Protein AF-A0A0N0RT74-F1 (afdb_monomer_lite)

Organism: Escovopsis weberi (NCBI:txid150374)

Sequence (352 aa):
MSTLSGDSQVLATSNFTVSLPAEVKDIIYRYLLLAESAIQVHNGWKLVYKGAQKNRLALHTSILRVSKATFAQ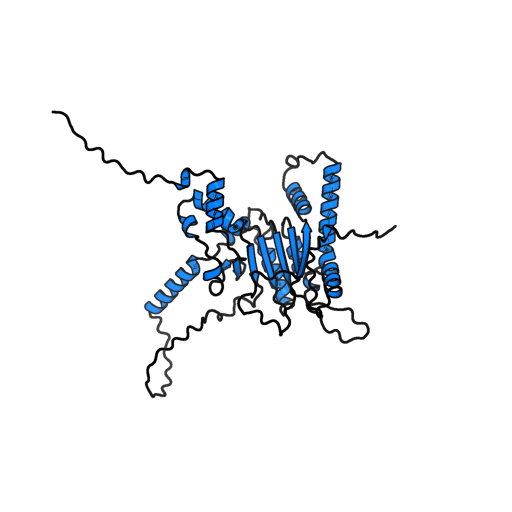ASRILYGENTFLYLLRDHPNSATDLRGRDEDDDDRSSAGDEGASDYDYDDSPRVARRRALQKRRAQKNDINFNKYSWLMRRIVVEAERNRYSEVTQDSMANAIRMFANKPPDGRGTRQRNIHTLTVRVAPQRIASHGPDAEDAYTFVNFFEPGSEVLRAIKSIECQYLHVDLLRGTGATATATRRSRGVDREPGCRLIVDMRYQRLERASLGSTSRDDMWAKDKLMAHRRKQKKDQSIAAVNQLALTVRQHCSQWTFDDGGFGESDLEVSDLEVSDLGE

Foldseek 3Di:
DDDDDDPDPPPPPPPPVVPDDLVVLLVVLCVQQEFPWAFEAEDLRWFTDCPLCVPRRNHNCVQCVPDPVSVVSSLLCNQQVHEHEYEDDPDPPPPDDPPPVPPPPDDDDDDDDDDDDDDDDPPPVVVVVVVVVVVVVRVVDIDPCVVRVLSHAHYEYAYDAPQLDLVSLVVLLSSLQSQFQQNPVNPDDHHRAHAEYEYHYAKDFDPDPDPPDDGDIRPLLSLAPPGSNLVSVVRHQYQKYKYAHAQDPPPPPPPPPSPPDIDGHRLEIEMAGRNLVNVVVVCVVDDVPPPPCPVPPVVVVVSVVSNVLSVVLSNCVSVVVSVVVVVDPSPDPDDDRDYDYSSPPPPPDPDD

Structure (mmCIF, N/CA/C/O backbone):
data_AF-A0A0N0RT74-F1
#
_entry.id   AF-A0A0N0RT74-F1
#
loop_
_atom_site.group_PDB
_atom_site.id
_atom_site.type_symbol
_atom_site.label_atom_id
_atom_site.label_alt_id
_atom_site.label_comp_id
_atom_site.label_asym_id
_atom_site.label_entity_id
_atom_site.label_seq_id
_atom_site.pdbx_PDB_ins_code
_atom_site.Cartn_x
_atom_site.Cartn_y
_atom_site.Cartn_z
_atom_site.occupancy
_atom_site.B_iso_or_equiv
_atom_site.auth_seq_id
_atom_site.auth_comp_id
_atom_site.auth_asym_id
_atom_site.auth_atom_id
_atom_site.pdbx_PDB_model_num
ATOM 1 N N . MET A 1 1 ? -58.955 -11.560 51.263 1.00 41.44 1 MET A N 1
ATOM 2 C CA . MET A 1 1 ? -58.906 -12.176 49.921 1.00 41.44 1 MET A CA 1
ATOM 3 C C . MET A 1 1 ? -57.989 -11.313 49.079 1.00 41.44 1 MET A C 1
ATOM 5 O O . MET A 1 1 ? -58.420 -10.284 48.578 1.00 41.44 1 MET A O 1
ATOM 9 N N . SER A 1 2 ? -56.705 -11.663 49.070 1.00 34.03 2 SER A N 1
ATOM 10 C CA . SER A 1 2 ? -55.638 -10.836 48.510 1.00 34.03 2 SER A CA 1
ATOM 11 C C . SER A 1 2 ? -55.144 -11.436 47.198 1.00 34.03 2 SER A C 1
ATOM 13 O O . SER A 1 2 ? -54.871 -12.628 47.103 1.00 34.03 2 SER A O 1
ATOM 15 N N . THR A 1 3 ? -55.100 -10.552 46.213 1.00 39.97 3 THR A N 1
ATOM 16 C CA . THR A 1 3 ? -54.511 -10.594 44.873 1.00 39.97 3 THR A CA 1
ATOM 17 C C . THR A 1 3 ? -53.335 -11.559 44.665 1.00 39.97 3 THR A C 1
ATOM 19 O O . THR A 1 3 ? -52.290 -11.403 45.292 1.00 39.97 3 THR A O 1
ATOM 22 N N . LEU A 1 4 ? -53.456 -12.456 43.679 1.00 37.78 4 LEU A N 1
ATOM 23 C CA . LEU A 1 4 ? -52.319 -13.070 42.986 1.00 37.78 4 LEU A CA 1
ATOM 24 C C . LEU A 1 4 ? -52.183 -12.401 41.614 1.00 37.78 4 LEU A C 1
ATOM 26 O O . LEU A 1 4 ? -52.895 -12.731 40.668 1.00 37.78 4 LEU A O 1
ATOM 30 N N . SER A 1 5 ? -51.296 -11.408 41.552 1.00 39.28 5 SER A N 1
ATOM 31 C CA . SER A 1 5 ? -50.798 -10.818 40.311 1.00 39.28 5 SER A CA 1
ATOM 32 C C . SER A 1 5 ? -49.745 -11.760 39.738 1.00 39.28 5 SER A C 1
ATOM 34 O O . SER A 1 5 ? -48.752 -12.053 40.400 1.00 39.28 5 SER A O 1
ATOM 36 N N . GLY A 1 6 ? -49.993 -12.279 38.537 1.00 37.91 6 GLY A N 1
ATOM 37 C CA . GLY A 1 6 ? -49.049 -13.117 37.811 1.00 37.91 6 GLY A CA 1
ATOM 38 C C . GLY A 1 6 ? -47.894 -12.282 37.273 1.00 37.91 6 GLY A C 1
ATOM 39 O O . GLY A 1 6 ? -48.056 -11.555 36.293 1.00 37.91 6 GLY A O 1
ATOM 40 N N . ASP A 1 7 ? -46.727 -12.420 37.895 1.00 37.25 7 ASP A N 1
ATOM 41 C CA . ASP A 1 7 ? -45.464 -11.932 37.355 1.00 37.25 7 ASP A CA 1
ATOM 42 C C . ASP A 1 7 ? -45.106 -12.730 36.097 1.00 37.25 7 ASP A C 1
ATOM 44 O O . ASP A 1 7 ? -44.589 -13.848 36.139 1.00 37.25 7 ASP A O 1
ATOM 48 N N . SER A 1 8 ? -45.394 -12.129 34.945 1.00 41.16 8 SER A N 1
ATOM 49 C CA . SER A 1 8 ? -44.813 -12.533 33.672 1.00 41.16 8 SER A CA 1
ATOM 50 C C . SER A 1 8 ? -43.326 -12.191 33.699 1.00 41.16 8 SER A C 1
ATOM 52 O O . SER A 1 8 ? -42.939 -11.039 33.499 1.00 41.16 8 SER A O 1
ATOM 54 N N . GLN A 1 9 ? -42.483 -13.195 33.948 1.00 38.41 9 GLN A N 1
ATOM 55 C CA . GLN A 1 9 ? -41.048 -13.084 33.713 1.00 38.41 9 GLN A CA 1
ATOM 56 C C . GLN A 1 9 ? -40.804 -12.805 32.228 1.00 38.41 9 GLN A C 1
ATOM 58 O O . GLN A 1 9 ? -40.852 -13.691 31.374 1.00 38.41 9 GLN A O 1
ATOM 63 N N . VAL A 1 10 ? -40.521 -11.542 31.928 1.00 41.22 10 VAL A N 1
ATOM 64 C CA . VAL A 1 10 ? -39.866 -11.134 30.694 1.00 41.22 10 VAL A CA 1
ATOM 65 C C . VAL A 1 10 ? -38.489 -11.790 30.707 1.00 41.22 10 VAL A C 1
ATOM 67 O O . VAL A 1 10 ? -37.600 -11.373 31.449 1.00 41.22 10 VAL A O 1
ATOM 70 N N . LEU A 1 11 ? -38.319 -12.840 29.901 1.00 40.75 11 LEU A N 1
ATOM 71 C CA . LEU A 1 11 ? -37.012 -13.382 29.552 1.00 40.75 11 LEU A CA 1
ATOM 72 C C . LEU A 1 11 ? -36.223 -12.259 28.879 1.00 40.75 11 LEU A C 1
ATOM 74 O O . LEU A 1 11 ? -36.340 -12.019 27.677 1.00 40.75 11 LEU A O 1
ATOM 78 N N . ALA A 1 12 ? -35.446 -11.534 29.679 1.00 40.50 12 ALA A N 1
ATOM 79 C CA . ALA A 1 12 ? -34.428 -10.637 29.186 1.00 40.50 12 ALA A CA 1
ATOM 80 C C . ALA A 1 12 ? -33.507 -11.479 28.304 1.00 40.50 12 ALA A C 1
ATOM 82 O O . ALA A 1 12 ? -32.755 -12.319 28.795 1.00 40.50 12 ALA A O 1
ATOM 83 N N . THR A 1 13 ? -33.595 -11.281 26.990 1.00 46.88 13 THR A N 1
ATOM 84 C CA . THR A 1 13 ? -32.599 -11.751 26.034 1.00 46.88 13 THR A CA 1
ATOM 85 C C . THR A 1 13 ? -31.283 -11.099 26.430 1.00 46.88 13 THR A C 1
ATOM 87 O O . THR A 1 13 ? -30.976 -9.973 26.036 1.00 46.88 13 THR A O 1
ATOM 90 N N . SER A 1 14 ? -30.548 -11.773 27.309 1.00 45.22 14 SER A N 1
ATOM 91 C CA . SER A 1 14 ? -29.249 -11.359 27.798 1.00 45.22 14 SER A CA 1
ATOM 92 C C . SER A 1 14 ? -28.354 -11.166 26.585 1.00 45.22 14 SER A C 1
ATOM 94 O O . SER A 1 14 ? -28.062 -12.120 25.861 1.00 45.22 14 SER A O 1
ATOM 96 N N . ASN A 1 15 ? -27.953 -9.920 26.339 1.00 54.00 15 ASN A N 1
ATOM 97 C CA . ASN A 1 15 ? -26.994 -9.556 25.308 1.00 54.00 15 ASN A CA 1
ATOM 98 C C . ASN A 1 15 ? -25.632 -10.185 25.649 1.00 54.00 15 ASN A C 1
ATOM 100 O O . ASN A 1 15 ? -24.748 -9.522 26.187 1.00 54.00 15 ASN A O 1
ATOM 104 N N . PHE A 1 16 ? -25.462 -11.471 25.344 1.00 57.06 16 PHE A N 1
ATOM 105 C CA . PHE A 1 16 ? -24.253 -12.257 25.607 1.00 57.06 16 PHE A CA 1
ATOM 106 C C . PHE A 1 16 ? -22.989 -11.569 25.063 1.00 57.06 16 PHE A C 1
ATOM 108 O O . PHE A 1 16 ? -21.931 -11.585 25.684 1.00 57.06 16 PHE A O 1
ATOM 115 N N . THR A 1 17 ? -23.117 -10.854 23.943 1.00 54.12 17 THR A N 1
ATOM 116 C CA . THR A 1 17 ? -22.023 -10.101 23.319 1.00 54.12 17 THR A CA 1
ATOM 117 C C . THR A 1 17 ? -21.639 -8.819 24.059 1.00 54.12 17 THR A C 1
ATOM 119 O O . THR A 1 17 ? -20.559 -8.291 23.814 1.00 54.12 17 THR A O 1
ATOM 122 N N . VAL A 1 18 ? -22.459 -8.286 24.967 1.00 62.62 18 VAL A N 1
ATOM 123 C CA . VAL A 1 18 ? -22.111 -7.066 25.717 1.00 62.62 18 VAL A CA 1
ATOM 124 C C . VAL A 1 18 ? -21.125 -7.389 26.844 1.00 62.62 18 VAL A C 1
ATOM 126 O O . VAL A 1 18 ? -20.188 -6.619 27.047 1.00 62.62 18 VAL A O 1
ATOM 129 N N . SER A 1 19 ? -21.240 -8.566 27.467 1.00 78.12 19 SER A N 1
ATOM 130 C CA . SER A 1 19 ? -20.498 -8.939 28.683 1.00 78.12 19 SER A CA 1
ATOM 131 C C . SER A 1 19 ? -19.103 -9.549 28.467 1.00 78.12 19 SER A C 1
ATOM 133 O O . SER A 1 19 ? -18.401 -9.792 29.445 1.00 78.12 19 SER A O 1
ATOM 135 N N . LEU A 1 20 ? -18.684 -9.826 27.228 1.00 86.75 20 LEU A N 1
ATOM 136 C CA . LEU A 1 20 ? -17.351 -10.393 26.978 1.00 86.75 20 LEU A CA 1
ATOM 137 C C . LEU A 1 20 ? -16.236 -9.330 27.132 1.00 86.75 20 LEU A C 1
ATOM 139 O O . LEU A 1 20 ? -16.456 -8.169 26.757 1.00 86.75 20 LEU A O 1
ATOM 143 N N . PRO A 1 21 ? -15.032 -9.705 27.605 1.00 92.94 21 PRO A N 1
ATOM 144 C CA . PRO A 1 21 ? -13.840 -8.861 27.514 1.00 92.94 21 PRO A CA 1
ATOM 145 C C . PRO A 1 21 ? -13.531 -8.458 26.066 1.00 92.94 21 PRO A C 1
ATOM 147 O O . PRO A 1 21 ? -13.905 -9.159 25.118 1.00 92.94 21 PRO A O 1
ATOM 150 N N . ALA A 1 22 ? -12.866 -7.316 25.879 1.00 90.50 22 ALA A N 1
ATOM 151 C CA . ALA A 1 22 ? -12.581 -6.776 24.548 1.00 90.50 22 ALA A CA 1
ATOM 152 C C . ALA A 1 22 ? -11.686 -7.720 23.728 1.00 90.50 22 ALA A C 1
ATOM 154 O O . ALA A 1 22 ? -11.919 -7.921 22.540 1.00 90.50 22 ALA A O 1
ATOM 155 N N . GLU A 1 23 ? -10.737 -8.371 24.387 1.00 93.50 23 GLU A N 1
ATOM 156 C CA . GLU A 1 23 ? -9.778 -9.307 23.809 1.00 93.50 23 GLU A CA 1
ATOM 157 C C . GLU A 1 23 ? -10.491 -10.523 23.209 1.00 93.50 23 GLU A C 1
ATOM 159 O O . GLU A 1 23 ? -10.211 -10.932 22.083 1.00 93.50 23 GLU A O 1
ATOM 164 N N . VAL A 1 24 ? -11.474 -11.065 23.935 1.00 94.25 24 VAL A N 1
ATOM 165 C CA . VAL A 1 24 ? -12.282 -12.203 23.474 1.00 94.25 24 VAL A CA 1
ATOM 166 C C . VAL A 1 24 ? -13.140 -11.798 22.277 1.00 94.25 24 VAL A C 1
ATOM 168 O O . VAL A 1 24 ? -13.251 -12.553 21.311 1.00 94.25 24 VAL A O 1
ATOM 171 N N . LYS A 1 25 ? -13.713 -10.587 22.297 1.00 93.38 25 LYS A N 1
ATOM 172 C CA . LYS A 1 25 ? -14.464 -10.049 21.151 1.00 93.38 25 LYS A CA 1
ATOM 173 C C . LYS A 1 25 ? -13.574 -9.918 19.923 1.00 93.38 25 LYS A C 1
ATOM 175 O O . LYS A 1 25 ? -13.992 -10.332 18.847 1.00 93.38 25 LYS A O 1
ATOM 180 N N . ASP A 1 26 ? -12.359 -9.404 20.079 1.00 94.25 26 ASP A N 1
ATOM 181 C CA . ASP A 1 26 ? -11.412 -9.249 18.977 1.00 94.25 26 ASP A CA 1
ATOM 182 C C . ASP A 1 26 ? -11.014 -10.599 18.374 1.00 94.25 26 ASP A C 1
ATOM 184 O O . ASP A 1 26 ? -10.981 -10.725 17.151 1.00 94.25 26 ASP A O 1
ATOM 188 N N . ILE A 1 27 ? -10.790 -11.630 19.197 1.00 95.50 27 ILE A N 1
ATOM 189 C CA . ILE A 1 27 ? -10.536 -12.999 18.714 1.00 95.50 27 ILE A CA 1
ATOM 190 C C . ILE A 1 27 ? -11.719 -13.505 17.876 1.00 95.50 27 ILE A C 1
ATOM 192 O O . ILE A 1 27 ? -11.522 -13.972 16.753 1.00 95.50 27 ILE A O 1
ATOM 196 N N . ILE A 1 28 ? -12.950 -13.358 18.380 1.00 94.12 28 ILE A N 1
ATOM 197 C CA . ILE A 1 28 ? -14.167 -13.757 17.656 1.00 94.12 28 ILE A CA 1
ATOM 198 C C . ILE A 1 28 ? -14.291 -12.980 16.340 1.00 94.12 28 ILE A C 1
ATOM 200 O O . ILE A 1 28 ? -14.570 -13.557 15.291 1.00 94.12 28 ILE A O 1
ATOM 204 N N . TYR A 1 29 ? -14.076 -11.667 16.365 1.00 95.25 29 TYR A N 1
ATOM 205 C CA . TYR A 1 29 ? -14.166 -10.835 15.171 1.00 95.25 29 TYR A CA 1
ATOM 206 C C . TYR A 1 29 ? -13.090 -11.186 14.142 1.00 95.25 29 TYR A C 1
ATOM 208 O O . TYR A 1 29 ? -13.418 -11.229 12.961 1.00 95.25 29 TYR A O 1
ATOM 216 N N . ARG A 1 30 ? -11.847 -11.473 14.550 1.00 94.56 30 ARG A N 1
ATOM 217 C CA . ARG A 1 30 ? -10.792 -11.938 13.632 1.00 94.56 30 ARG A CA 1
ATOM 218 C C . ARG A 1 30 ? -11.184 -13.242 12.962 1.00 94.56 30 ARG A C 1
ATOM 220 O O . ARG A 1 30 ? -11.125 -13.316 11.742 1.00 94.56 30 ARG A O 1
ATOM 227 N N . TYR A 1 31 ? -11.669 -14.213 13.733 1.00 93.19 31 TYR A N 1
ATOM 228 C CA . TYR A 1 31 ? -12.131 -15.489 13.187 1.00 93.19 31 TYR A CA 1
ATOM 229 C C . TYR A 1 31 ? -13.241 -15.318 12.134 1.00 93.19 31 TYR A C 1
ATOM 231 O O . TYR A 1 31 ? -13.284 -16.041 11.148 1.00 93.19 31 TYR A O 1
ATOM 239 N N . LEU A 1 32 ? -14.134 -14.338 12.317 1.00 92.38 32 LEU A N 1
ATOM 240 C CA . LEU A 1 32 ? -15.275 -14.115 11.421 1.00 92.38 32 LEU A CA 1
ATOM 241 C C . LEU A 1 32 ? -14.990 -13.177 10.237 1.00 92.38 32 LEU A C 1
ATOM 243 O O . LEU A 1 32 ? -15.708 -13.230 9.233 1.00 92.38 32 LEU A O 1
ATOM 247 N N . LEU A 1 33 ? -14.050 -12.240 10.389 1.00 93.00 33 LEU A N 1
ATOM 248 C CA . LEU A 1 33 ? -13.901 -11.079 9.503 1.00 93.00 33 LEU A CA 1
ATOM 249 C C . LEU A 1 33 ? -12.516 -10.936 8.878 1.00 93.00 33 LEU A C 1
ATOM 251 O O . LEU A 1 33 ? -12.342 -10.028 8.063 1.00 93.00 33 LEU A O 1
ATOM 255 N N . LEU A 1 34 ? -11.544 -11.766 9.246 1.00 91.62 34 LEU A N 1
ATOM 256 C CA . LEU A 1 34 ? -10.235 -11.789 8.607 1.00 91.62 34 LEU A CA 1
ATOM 257 C C . LEU A 1 34 ? -10.257 -12.814 7.471 1.00 91.62 34 LEU A C 1
ATOM 259 O O . LEU A 1 34 ? -10.538 -13.988 7.685 1.00 91.62 34 LEU A O 1
ATOM 263 N N . ALA A 1 35 ? -9.999 -12.350 6.255 1.00 89.06 35 ALA A N 1
ATOM 264 C CA . ALA A 1 35 ? -9.865 -13.206 5.093 1.00 89.06 35 ALA A CA 1
ATOM 265 C C . ALA A 1 35 ? -8.475 -13.849 5.081 1.00 89.06 35 ALA A C 1
ATOM 267 O O . ALA A 1 35 ? -7.477 -13.183 5.350 1.00 89.06 35 ALA A O 1
ATOM 268 N N . GLU A 1 36 ? -8.405 -15.120 4.686 1.00 84.50 36 GLU A N 1
ATOM 269 C CA . GLU A 1 36 ? -7.135 -15.843 4.509 1.00 84.50 36 GLU A CA 1
ATOM 270 C C . GLU A 1 36 ? -6.256 -15.235 3.407 1.00 84.50 36 GLU A C 1
ATOM 272 O O . GLU A 1 36 ? -5.047 -15.433 3.384 1.00 84.50 36 GLU A O 1
ATOM 277 N N . SER A 1 37 ? -6.869 -14.497 2.481 1.00 85.00 37 SER A N 1
ATOM 278 C CA . SER A 1 37 ? -6.228 -13.972 1.282 1.00 85.00 37 SER A CA 1
ATOM 279 C C . SER A 1 37 ? -6.681 -12.530 1.024 1.00 85.00 37 SER A C 1
ATOM 281 O O . SER A 1 37 ? -7.740 -12.104 1.498 1.00 85.00 37 SER A O 1
ATOM 283 N N . ALA A 1 38 ? -5.878 -11.747 0.298 1.00 88.44 38 ALA A N 1
ATOM 284 C CA . ALA A 1 38 ? -6.175 -10.337 0.058 1.00 88.44 38 ALA A CA 1
ATOM 285 C C . ALA A 1 38 ? -7.543 -10.124 -0.631 1.00 88.44 38 ALA A C 1
ATOM 287 O O . ALA A 1 38 ? -7.901 -10.768 -1.623 1.00 88.44 38 ALA A O 1
ATOM 288 N N . ILE A 1 39 ? -8.311 -9.162 -0.119 1.00 88.81 39 ILE A N 1
ATOM 289 C CA . ILE A 1 39 ? -9.626 -8.794 -0.648 1.00 88.81 39 ILE A CA 1
ATOM 290 C C . ILE A 1 39 ? -9.407 -7.996 -1.933 1.00 88.81 39 ILE A C 1
ATOM 292 O O . ILE A 1 39 ? -8.882 -6.881 -1.890 1.00 88.81 39 ILE A O 1
ATOM 296 N N . GLN A 1 40 ? -9.806 -8.548 -3.079 1.00 87.75 40 GLN A N 1
ATOM 297 C CA . GLN A 1 40 ? -9.580 -7.901 -4.363 1.00 87.75 40 GLN A CA 1
ATOM 298 C C . GLN A 1 40 ? -10.654 -6.850 -4.592 1.00 87.75 40 GLN A C 1
ATOM 300 O O . GLN A 1 40 ? -11.855 -7.132 -4.526 1.00 87.75 40 GLN A O 1
ATOM 305 N N . VAL A 1 41 ? -10.216 -5.643 -4.915 1.00 87.94 41 VAL A N 1
ATOM 306 C CA . VAL A 1 41 ? -11.079 -4.499 -5.162 1.00 87.94 41 VAL A CA 1
ATOM 307 C C . VAL A 1 41 ? -10.822 -3.886 -6.533 1.00 87.94 41 VAL A C 1
ATOM 309 O O . VAL A 1 41 ? -9.733 -3.989 -7.094 1.00 87.94 41 VAL A O 1
ATOM 312 N N . HIS A 1 42 ? -11.841 -3.228 -7.076 1.00 86.31 42 HIS A N 1
ATOM 313 C CA . HIS A 1 42 ? -11.770 -2.496 -8.337 1.00 86.31 42 HIS A CA 1
ATOM 314 C C . HIS A 1 42 ? -12.615 -1.219 -8.289 1.00 86.31 42 HIS A C 1
ATOM 316 O O . HIS A 1 42 ? -13.226 -0.887 -7.267 1.00 86.31 42 HIS A O 1
ATOM 322 N N . ASN A 1 43 ? -12.634 -0.492 -9.411 1.00 84.25 43 ASN A N 1
ATOM 323 C CA . ASN A 1 43 ? -13.401 0.743 -9.585 1.00 84.25 43 ASN A CA 1
ATOM 324 C C . ASN A 1 43 ? -13.067 1.795 -8.508 1.00 84.25 43 ASN A C 1
ATOM 326 O O . ASN A 1 43 ? -13.939 2.252 -7.762 1.00 84.25 43 ASN A O 1
ATOM 330 N N . GLY A 1 44 ? -11.776 2.114 -8.367 1.00 84.56 44 GLY A N 1
ATOM 331 C CA . GLY A 1 44 ? -11.291 3.051 -7.352 1.00 84.56 44 GLY A CA 1
ATOM 332 C C . GLY A 1 44 ? -11.619 2.621 -5.919 1.00 84.56 44 GLY A C 1
ATOM 333 O O . GLY A 1 44 ? -12.087 3.443 -5.136 1.00 84.56 44 GLY A O 1
ATOM 334 N N . TRP A 1 45 ? -11.396 1.342 -5.591 1.00 89.19 45 TRP A N 1
ATOM 335 C CA . TRP A 1 45 ? -11.555 0.742 -4.253 1.00 89.19 45 TRP A CA 1
ATOM 336 C C . TRP A 1 45 ? -12.999 0.583 -3.743 1.00 89.19 45 TRP A C 1
ATOM 338 O O . TRP A 1 45 ? -13.208 0.265 -2.573 1.00 89.19 45 TRP A O 1
ATOM 348 N N . LYS A 1 46 ? -14.009 0.796 -4.595 1.00 85.62 46 LYS A N 1
ATOM 349 C CA . LYS A 1 46 ? -15.430 0.788 -4.190 1.00 85.62 46 LYS A CA 1
ATOM 350 C C . LYS A 1 46 ? -16.081 -0.594 -4.264 1.00 85.62 46 LYS A C 1
ATOM 352 O O . LYS A 1 46 ? -17.028 -0.867 -3.530 1.00 85.62 46 LYS A O 1
ATOM 357 N N . LEU A 1 47 ? -15.607 -1.454 -5.161 1.00 83.81 47 LEU A N 1
ATOM 358 C CA . LEU A 1 47 ? -16.244 -2.736 -5.467 1.00 83.81 47 LEU A CA 1
ATOM 359 C C . LEU A 1 47 ? -15.297 -3.895 -5.169 1.00 83.81 47 LEU A C 1
ATOM 361 O O . LEU A 1 47 ? -14.107 -3.787 -5.440 1.00 83.81 47 LEU A O 1
ATOM 365 N N . VAL A 1 48 ? -15.832 -4.993 -4.630 1.00 83.56 48 VAL A N 1
ATOM 366 C CA . VAL A 1 48 ? -15.103 -6.248 -4.366 1.00 83.56 48 VAL A CA 1
ATOM 367 C C . VAL A 1 48 ? 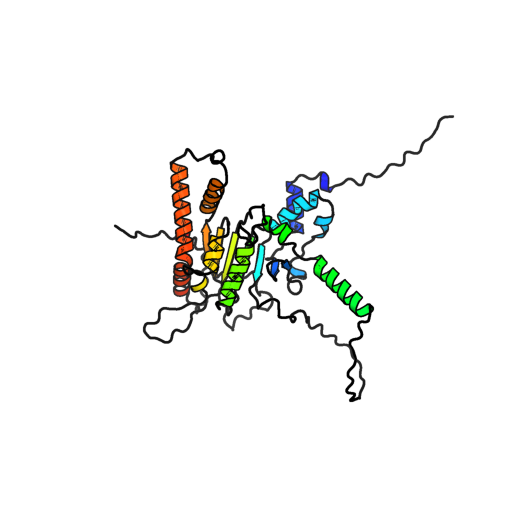-15.407 -7.251 -5.476 1.00 83.56 48 VAL A C 1
ATOM 369 O O . VAL A 1 48 ? -16.574 -7.410 -5.852 1.00 83.56 48 VAL A O 1
ATOM 372 N N . TYR A 1 49 ? -14.394 -7.962 -5.973 1.00 77.88 49 TYR A N 1
ATOM 373 C CA . TYR A 1 49 ? -14.593 -9.014 -6.974 1.00 77.88 49 TYR A CA 1
ATOM 374 C C . TYR A 1 49 ? -15.347 -10.210 -6.376 1.00 77.88 49 TYR A C 1
ATOM 376 O O . TYR A 1 49 ? -14.888 -10.848 -5.440 1.00 77.88 49 TYR A O 1
ATOM 384 N N . LYS A 1 50 ? -16.514 -10.563 -6.931 1.00 68.19 50 LYS A N 1
ATOM 385 C CA . LYS A 1 50 ? -17.378 -11.629 -6.373 1.00 68.19 50 LYS A CA 1
ATOM 386 C C . LYS A 1 50 ? -17.160 -13.003 -7.016 1.00 68.19 50 LYS A C 1
ATOM 388 O O . LYS A 1 50 ? -17.319 -14.011 -6.336 1.00 68.19 50 LYS A O 1
ATOM 393 N N . GLY A 1 51 ? -16.791 -13.052 -8.300 1.00 58.31 51 GLY A N 1
ATOM 394 C CA . GLY A 1 51 ? -16.747 -14.292 -9.093 1.00 58.31 51 GLY A CA 1
ATOM 395 C C . GLY A 1 51 ? -15.657 -15.281 -8.667 1.00 58.31 51 GLY A C 1
ATOM 396 O O . GLY A 1 51 ? -15.939 -16.457 -8.486 1.00 58.31 51 GLY A O 1
ATOM 397 N N . ALA A 1 52 ? -14.433 -14.803 -8.428 1.00 49.62 52 ALA A N 1
ATOM 398 C CA . ALA A 1 52 ? -13.303 -15.650 -8.020 1.00 49.62 52 ALA A CA 1
ATOM 399 C C . ALA A 1 52 ? -13.176 -15.826 -6.493 1.00 49.62 52 ALA A C 1
ATOM 401 O O . ALA A 1 52 ? -12.425 -16.676 -6.021 1.00 49.62 52 ALA A O 1
ATOM 402 N N . GLN A 1 53 ? -13.895 -15.010 -5.713 1.00 55.91 53 GLN A N 1
ATOM 403 C CA . GLN A 1 53 ? -13.674 -14.869 -4.270 1.00 55.91 53 GLN A CA 1
ATOM 404 C C . GLN A 1 53 ? -14.791 -15.461 -3.397 1.00 55.91 53 GLN A C 1
ATOM 406 O O . GLN A 1 53 ? -14.625 -15.545 -2.181 1.00 55.91 53 GLN A O 1
ATOM 411 N N . LYS A 1 54 ? -15.916 -15.898 -3.989 1.00 53.62 54 LYS A N 1
ATOM 412 C CA . LYS A 1 54 ? -17.119 -16.338 -3.255 1.00 53.62 54 LYS A CA 1
ATOM 413 C C . LYS A 1 54 ? -16.851 -17.465 -2.246 1.00 53.62 54 LYS A C 1
ATOM 415 O O . LYS A 1 54 ? -17.463 -17.458 -1.186 1.00 53.62 54 LYS A O 1
ATOM 420 N N . ASN A 1 55 ? -15.905 -18.358 -2.545 1.00 51.88 55 ASN A N 1
ATOM 421 C CA . ASN A 1 55 ? -15.509 -19.443 -1.641 1.00 51.88 55 ASN A CA 1
ATOM 422 C C . ASN A 1 55 ? -14.254 -19.125 -0.808 1.00 51.88 55 ASN A C 1
ATOM 424 O O . ASN A 1 55 ? -14.014 -19.810 0.174 1.00 51.88 55 ASN A O 1
ATOM 428 N N . ARG A 1 56 ? -13.457 -18.106 -1.174 1.00 57.28 56 ARG A N 1
ATOM 429 C CA . ARG A 1 56 ? -12.142 -17.834 -0.552 1.00 57.28 56 ARG A CA 1
ATOM 430 C C . ARG A 1 56 ? -12.174 -16.785 0.553 1.00 57.28 56 ARG A C 1
ATOM 432 O O . ARG A 1 56 ? -11.283 -16.759 1.386 1.00 57.28 56 ARG A O 1
ATOM 439 N N . LEU A 1 57 ? -13.162 -15.890 0.542 1.00 67.94 57 LEU A N 1
ATOM 440 C CA . LEU A 1 57 ? -13.234 -14.838 1.555 1.00 67.94 57 LEU A CA 1
ATOM 441 C C . LEU A 1 57 ? -13.931 -15.300 2.835 1.00 67.94 57 LEU A C 1
ATOM 443 O O . LEU A 1 57 ? -13.593 -14.782 3.886 1.00 67.94 57 LEU A O 1
ATOM 447 N N . ALA A 1 58 ? -14.900 -16.224 2.750 1.00 71.44 58 ALA A N 1
ATOM 448 C CA . ALA A 1 58 ? -15.658 -16.775 3.886 1.00 71.44 58 ALA A CA 1
ATOM 449 C C . ALA A 1 58 ? -16.026 -15.750 4.995 1.00 71.44 58 ALA A C 1
ATOM 451 O O . ALA A 1 58 ? -16.129 -16.091 6.167 1.00 71.44 58 ALA A O 1
ATOM 452 N N . LEU A 1 59 ? -16.240 -14.474 4.633 1.00 84.06 59 LEU A N 1
ATOM 453 C CA . LEU A 1 59 ? -16.421 -13.394 5.604 1.00 84.06 59 LEU A CA 1
ATOM 454 C C . LEU A 1 59 ? -17.850 -13.393 6.151 1.00 84.06 59 LEU A C 1
ATOM 456 O O . LEU A 1 59 ? -18.815 -13.085 5.438 1.00 84.06 59 LEU A O 1
ATOM 460 N N . HIS A 1 60 ? -17.993 -13.615 7.454 1.00 86.50 60 HIS A N 1
ATOM 461 C CA . HIS A 1 60 ? -19.277 -13.615 8.154 1.00 86.50 60 HIS A CA 1
ATOM 462 C C . HIS A 1 60 ? -19.695 -12.198 8.577 1.00 86.50 60 HIS A C 1
ATOM 464 O O . HIS A 1 60 ? -19.868 -11.877 9.751 1.00 86.50 60 HIS A O 1
ATOM 470 N N . THR A 1 61 ? -19.913 -11.320 7.597 1.00 87.81 61 THR A N 1
ATOM 471 C CA . THR A 1 61 ? -20.243 -9.895 7.824 1.00 87.81 61 THR A CA 1
ATOM 472 C C . THR A 1 61 ? -21.595 -9.630 8.506 1.00 87.81 61 THR A C 1
ATOM 474 O O . THR A 1 61 ? -21.889 -8.487 8.864 1.00 87.81 61 THR A O 1
ATOM 477 N N . SER A 1 62 ? -22.429 -10.653 8.722 1.00 88.56 62 SER A N 1
ATOM 478 C CA . SER A 1 62 ? -23.708 -10.531 9.438 1.00 88.56 62 SER A CA 1
ATOM 479 C C . SER A 1 62 ? -23.526 -10.027 10.871 1.00 88.56 62 SER A C 1
ATOM 481 O O . SER A 1 62 ? -24.377 -9.276 11.351 1.00 88.56 62 SER A O 1
ATOM 483 N N . ILE A 1 63 ? -22.392 -10.339 11.512 1.00 88.81 63 ILE A N 1
ATOM 484 C CA . ILE A 1 63 ? -22.045 -9.867 12.861 1.00 88.81 63 ILE A CA 1
ATOM 485 C C . ILE A 1 63 ? -22.047 -8.335 12.966 1.00 88.81 63 ILE A C 1
ATOM 487 O O . ILE A 1 63 ? -22.442 -7.772 13.986 1.00 88.81 63 ILE A O 1
ATOM 491 N N . LEU A 1 64 ? -21.711 -7.635 11.877 1.00 90.06 64 LEU A N 1
ATOM 492 C CA . LEU A 1 64 ? -21.705 -6.172 11.825 1.00 90.06 64 LEU A CA 1
ATOM 493 C C . LEU A 1 64 ? -23.105 -5.569 12.015 1.00 90.06 64 LEU A C 1
ATOM 495 O O . LEU A 1 64 ? -23.228 -4.385 12.313 1.00 90.06 64 LEU A O 1
ATOM 499 N N . ARG A 1 65 ? -24.170 -6.356 11.832 1.00 89.88 65 ARG A N 1
ATOM 500 C CA . ARG A 1 65 ? -25.560 -5.888 11.932 1.00 89.88 65 ARG A CA 1
ATOM 501 C C . ARG A 1 65 ? -26.167 -6.068 13.320 1.00 89.88 65 ARG A C 1
ATOM 503 O O . ARG A 1 65 ? -27.279 -5.602 13.530 1.00 89.88 65 ARG A O 1
ATOM 510 N N . VAL A 1 66 ? -25.459 -6.715 14.248 1.00 89.88 66 VAL A N 1
ATOM 511 C CA . VAL A 1 66 ? -25.997 -7.057 15.575 1.00 89.88 66 VAL A CA 1
ATOM 512 C C . VAL A 1 66 ? -26.220 -5.813 16.435 1.00 89.88 66 VAL A C 1
ATOM 514 O O . VAL A 1 66 ? -27.288 -5.643 17.011 1.00 89.88 66 VAL A O 1
ATOM 517 N N . SER A 1 67 ? -25.233 -4.917 16.522 1.00 91.06 67 SER A N 1
ATOM 518 C CA . SER A 1 67 ? -25.358 -3.667 17.281 1.00 91.06 67 SER A CA 1
ATOM 519 C C . SER A 1 67 ? -24.409 -2.590 16.753 1.00 91.06 67 SER A C 1
ATOM 521 O O . SER A 1 67 ? -23.424 -2.891 16.076 1.00 91.06 67 SER A O 1
ATOM 523 N N . LYS A 1 68 ? -24.653 -1.318 17.101 1.00 90.75 68 LYS A N 1
ATOM 524 C CA . LYS A 1 68 ? -23.742 -0.208 16.755 1.00 90.75 68 LYS A CA 1
ATOM 525 C C . LYS A 1 68 ? -22.361 -0.361 17.407 1.00 90.75 68 LYS A C 1
ATOM 527 O O . LYS A 1 68 ? -21.360 -0.025 16.781 1.00 90.75 68 LYS A O 1
ATOM 532 N N . ALA A 1 69 ? -22.306 -0.872 18.639 1.00 89.88 69 ALA A N 1
ATOM 533 C CA . ALA A 1 69 ? -21.051 -1.104 19.353 1.00 89.88 69 ALA A CA 1
ATOM 534 C C . ALA A 1 69 ? -20.230 -2.216 18.679 1.00 89.88 69 ALA A C 1
ATOM 536 O O . ALA A 1 69 ? -19.056 -2.015 18.372 1.00 89.88 69 ALA A O 1
ATOM 537 N N . THR A 1 70 ? -20.881 -3.337 18.351 1.00 91.56 70 THR A N 1
ATOM 538 C CA . THR A 1 70 ? -20.294 -4.435 17.567 1.00 91.56 70 THR A CA 1
ATOM 539 C C . THR A 1 70 ? -19.803 -3.927 16.220 1.00 91.56 70 THR A C 1
ATOM 541 O O . THR A 1 70 ? -18.657 -4.168 15.864 1.00 91.56 70 THR A O 1
ATOM 544 N N . PHE A 1 71 ? -20.623 -3.151 15.503 1.00 92.25 71 PHE A N 1
ATOM 545 C CA . PHE A 1 71 ? -20.228 -2.540 14.237 1.00 92.25 71 PHE A CA 1
ATOM 546 C C . PHE A 1 71 ? -18.942 -1.711 14.386 1.00 92.25 71 PHE A C 1
ATOM 548 O O . PHE A 1 71 ? -18.017 -1.851 13.586 1.00 92.25 71 PHE A O 1
ATOM 555 N N . ALA A 1 72 ? -18.857 -0.853 15.406 1.00 91.06 72 ALA A N 1
ATOM 556 C CA . ALA A 1 72 ? -17.712 0.033 15.612 1.00 91.06 72 ALA A CA 1
ATOM 557 C C . ALA A 1 72 ? -16.410 -0.722 15.931 1.00 91.06 72 ALA A C 1
ATOM 559 O O . ALA A 1 72 ? -15.354 -0.328 15.442 1.00 91.06 72 ALA A O 1
ATOM 560 N N . GLN A 1 73 ? -16.480 -1.799 16.714 1.00 91.88 73 GLN A N 1
ATOM 561 C CA . GLN A 1 73 ? -15.321 -2.635 17.043 1.00 91.88 73 GLN A CA 1
ATOM 562 C C . GLN A 1 73 ? -14.920 -3.510 15.853 1.00 91.88 73 GLN A C 1
ATOM 564 O O . GLN A 1 73 ? -13.809 -3.412 15.341 1.00 91.88 73 GLN A O 1
ATOM 569 N N . ALA A 1 74 ? -15.864 -4.296 15.344 1.00 93.75 74 ALA A N 1
ATOM 570 C CA . ALA A 1 74 ? -15.622 -5.289 14.310 1.00 93.75 74 ALA A CA 1
ATOM 571 C C . ALA A 1 74 ? -15.232 -4.664 12.957 1.00 93.75 74 ALA A C 1
ATOM 573 O O . ALA A 1 74 ? -14.444 -5.242 12.212 1.00 93.75 74 ALA A O 1
ATOM 574 N N . SER A 1 75 ? -15.712 -3.452 12.641 1.00 93.12 75 SER A N 1
ATOM 575 C CA . SER A 1 75 ? -15.277 -2.738 11.428 1.00 93.12 75 SER A CA 1
ATOM 576 C C . SER A 1 75 ? -13.790 -2.373 11.451 1.00 93.12 75 SER A C 1
ATOM 578 O O . SER A 1 75 ? -13.169 -2.346 10.391 1.00 93.12 75 SER A O 1
ATOM 580 N N . ARG A 1 76 ? -13.189 -2.146 12.628 1.00 93.06 76 ARG A N 1
ATOM 581 C CA . ARG A 1 76 ? -11.741 -1.908 12.740 1.00 93.06 76 ARG A CA 1
ATOM 582 C C . ARG A 1 76 ? -10.937 -3.143 12.362 1.00 93.06 76 ARG A C 1
ATOM 584 O O . ARG A 1 76 ? -9.892 -2.990 11.751 1.00 93.06 76 ARG A O 1
ATOM 591 N N . ILE A 1 77 ? -11.437 -4.337 12.668 1.00 94.19 77 ILE A N 1
ATOM 592 C CA . ILE A 1 77 ? -10.787 -5.595 12.285 1.00 94.19 77 ILE A CA 1
ATOM 593 C C . ILE A 1 77 ? -11.000 -5.852 10.794 1.00 94.19 77 ILE A C 1
ATOM 595 O O . ILE A 1 77 ? -10.027 -6.013 10.059 1.00 94.19 77 ILE A O 1
ATOM 599 N N . LEU A 1 78 ? -12.248 -5.762 10.315 1.00 93.44 78 LEU A N 1
ATOM 600 C CA . LEU A 1 78 ? -12.565 -5.972 8.899 1.00 93.44 78 LEU A CA 1
ATOM 601 C C . LEU A 1 78 ? -11.738 -5.065 7.978 1.00 93.44 78 LEU A C 1
ATOM 603 O O . LEU A 1 78 ? -11.182 -5.546 7.001 1.00 93.44 78 LEU A O 1
ATOM 607 N N . TYR A 1 79 ? -11.653 -3.765 8.261 1.00 93.12 79 TYR A N 1
ATOM 608 C CA . TYR A 1 79 ? -10.919 -2.840 7.393 1.00 93.12 79 TYR A CA 1
ATOM 609 C C . TYR A 1 79 ? -9.449 -2.672 7.796 1.00 93.12 79 TYR A C 1
ATOM 611 O O . TYR A 1 79 ? -8.614 -2.412 6.938 1.00 93.12 79 TYR A O 1
ATOM 619 N N . GLY A 1 80 ? -9.108 -2.808 9.076 1.00 93.69 80 GLY A N 1
ATOM 620 C CA . GLY A 1 80 ? -7.769 -2.495 9.574 1.00 93.69 80 GLY A CA 1
ATOM 621 C C . GLY A 1 80 ? -6.789 -3.657 9.587 1.00 93.69 80 GLY A C 1
ATOM 622 O O . GLY A 1 80 ? -5.587 -3.402 9.524 1.00 93.69 80 GLY A O 1
ATOM 623 N N . GLU A 1 81 ? -7.260 -4.903 9.660 1.00 94.69 81 GLU A N 1
ATOM 624 C CA . GLU A 1 81 ? -6.381 -6.081 9.685 1.00 94.69 81 GLU A CA 1
ATOM 625 C C . GLU A 1 81 ? -6.326 -6.810 8.333 1.00 94.69 81 GLU A C 1
ATOM 627 O O . GLU A 1 81 ? -5.284 -7.376 7.996 1.00 94.69 81 GLU A O 1
ATOM 632 N N . ASN A 1 82 ? -7.389 -6.732 7.522 1.00 93.56 82 ASN A N 1
ATOM 633 C CA . ASN A 1 82 ? -7.379 -7.284 6.167 1.00 93.56 82 ASN A CA 1
ATOM 634 C C . ASN A 1 82 ? -6.486 -6.487 5.214 1.00 93.56 82 ASN A C 1
ATOM 636 O O . ASN A 1 82 ? -6.349 -5.265 5.313 1.00 93.56 82 ASN A O 1
ATOM 640 N N . THR A 1 83 ? -5.950 -7.204 4.231 1.00 93.25 83 THR A N 1
ATOM 641 C CA . THR A 1 83 ? -5.208 -6.638 3.106 1.00 93.25 83 THR A CA 1
ATOM 642 C C . THR A 1 83 ? -6.145 -6.436 1.922 1.00 93.25 83 THR A C 1
ATOM 644 O O . THR A 1 83 ? -6.852 -7.361 1.524 1.00 93.25 83 THR A O 1
ATOM 647 N N . PHE A 1 84 ? -6.136 -5.239 1.337 1.00 93.50 84 PHE A N 1
ATOM 648 C CA . PHE A 1 84 ? -6.945 -4.912 0.161 1.00 93.50 84 PHE A CA 1
ATOM 649 C C . PHE A 1 84 ? -6.061 -4.779 -1.071 1.00 93.50 84 PHE A C 1
ATOM 651 O O . PHE A 1 84 ? -5.124 -3.984 -1.073 1.00 93.50 84 PHE A O 1
ATOM 658 N N . LEU A 1 85 ? -6.379 -5.533 -2.117 1.00 92.69 85 LEU A N 1
ATOM 659 C CA . LEU A 1 85 ? -5.608 -5.600 -3.351 1.00 92.69 85 LEU A CA 1
ATOM 660 C C . LEU A 1 85 ? -6.356 -4.929 -4.500 1.00 92.69 85 LEU A C 1
ATOM 662 O O . LEU A 1 85 ? -7.423 -5.387 -4.904 1.00 92.69 85 LEU A O 1
ATOM 666 N N . TYR A 1 86 ? -5.769 -3.879 -5.060 1.00 92.44 86 TYR A N 1
ATOM 667 C CA . TYR A 1 86 ? -6.232 -3.237 -6.281 1.00 92.44 86 TYR A CA 1
ATOM 668 C C . TYR A 1 86 ? -5.398 -3.721 -7.466 1.00 92.44 86 TYR A C 1
ATOM 670 O O . TYR A 1 86 ? -4.249 -3.317 -7.642 1.00 92.44 86 TYR A O 1
ATOM 678 N N . LEU A 1 87 ? -5.984 -4.605 -8.273 1.00 89.44 87 LEU A N 1
ATOM 679 C CA . LEU A 1 87 ? -5.350 -5.125 -9.480 1.00 89.44 87 LEU A CA 1
ATOM 680 C C . LEU A 1 87 ? -5.640 -4.191 -10.660 1.00 89.44 87 LEU A C 1
ATOM 682 O O . LEU A 1 87 ? -6.804 -3.945 -10.992 1.00 89.44 87 LEU A O 1
ATOM 686 N N . LEU A 1 88 ? -4.587 -3.690 -11.304 1.00 87.50 88 LEU A N 1
ATOM 687 C CA . LEU A 1 88 ? -4.679 -2.824 -12.476 1.00 87.50 88 LEU A CA 1
ATOM 688 C C . LEU A 1 88 ? -5.062 -3.655 -13.705 1.00 87.50 88 LEU A C 1
ATOM 690 O O . LEU A 1 88 ? -4.212 -4.151 -14.441 1.00 87.50 88 LEU A O 1
ATOM 694 N N . ARG A 1 89 ? -6.370 -3.816 -13.906 1.00 75.81 89 ARG A N 1
ATOM 695 C CA . ARG A 1 89 ? -6.965 -4.272 -15.169 1.00 75.81 89 ARG A CA 1
ATOM 696 C C . ARG A 1 89 ? -7.463 -3.065 -15.962 1.00 75.81 89 ARG A C 1
ATOM 698 O O . ARG A 1 89 ? -7.599 -1.980 -15.392 1.00 75.81 89 ARG A O 1
ATOM 705 N N . ASP A 1 90 ? -7.716 -3.252 -17.258 1.00 48.66 90 ASP A N 1
ATOM 706 C CA . ASP A 1 90 ? -8.271 -2.203 -18.123 1.00 48.66 90 ASP A CA 1
ATOM 707 C C . ASP A 1 90 ? -9.459 -1.483 -17.480 1.00 48.66 90 ASP A C 1
ATOM 709 O O . ASP A 1 90 ? -10.199 -2.050 -16.670 1.00 48.66 90 ASP A O 1
ATOM 713 N N . HIS A 1 91 ? -9.606 -0.209 -17.851 1.00 42.69 91 HIS A N 1
ATOM 714 C CA . HIS A 1 91 ? -10.627 0.703 -17.353 1.00 42.69 91 HIS A CA 1
ATOM 715 C C . HIS A 1 91 ? -12.012 0.047 -17.188 1.00 42.69 91 HIS A C 1
ATOM 717 O O . HIS A 1 91 ? -12.424 -0.755 -18.025 1.00 42.69 91 HIS A O 1
ATOM 723 N N . PRO A 1 92 ? -12.794 0.460 -16.170 1.00 45.59 92 PRO A N 1
ATOM 724 C CA . PRO A 1 92 ? -14.103 -0.112 -15.830 1.00 45.59 92 PRO A CA 1
ATOM 725 C C . PRO A 1 92 ? -15.206 0.066 -16.897 1.00 45.59 92 PRO A C 1
ATOM 727 O O . PRO A 1 92 ? -16.371 -0.189 -16.604 1.00 45.59 92 PRO A O 1
ATOM 730 N N . ASN A 1 93 ? -14.864 0.476 -18.122 1.00 39.25 93 ASN A N 1
ATOM 731 C CA . ASN A 1 93 ? -15.786 0.557 -19.251 1.00 39.25 93 ASN A CA 1
ATOM 732 C C . ASN A 1 93 ? -15.909 -0.749 -20.051 1.00 39.25 93 ASN A C 1
ATOM 734 O O . ASN A 1 93 ? -16.745 -0.803 -20.951 1.00 39.25 93 ASN A O 1
ATOM 738 N N . SER A 1 94 ? -15.169 -1.820 -19.735 1.00 39.16 94 SER A N 1
ATOM 739 C CA . SER A 1 94 ? -15.519 -3.131 -20.292 1.00 39.16 94 SER A CA 1
ATOM 740 C C . SER A 1 94 ? -16.719 -3.697 -19.526 1.00 39.16 94 SER A C 1
ATOM 742 O O . SER A 1 94 ? -16.622 -4.327 -18.475 1.00 39.16 94 SER A O 1
ATOM 744 N N . ALA A 1 95 ? -17.911 -3.449 -20.062 1.00 37.47 95 ALA A N 1
ATOM 745 C CA . ALA A 1 95 ? -19.183 -4.013 -19.618 1.00 37.47 95 ALA A CA 1
ATOM 746 C C . ALA A 1 95 ? -19.271 -5.552 -19.789 1.00 37.47 95 ALA A C 1
ATOM 748 O O . ALA A 1 95 ? -20.353 -6.109 -19.959 1.00 37.47 95 ALA A O 1
ATOM 749 N N . THR A 1 96 ? -18.149 -6.267 -19.763 1.00 38.19 96 THR A N 1
ATOM 750 C CA . THR A 1 96 ? -18.031 -7.639 -20.258 1.00 38.19 96 THR A CA 1
ATOM 751 C C . THR A 1 96 ? -17.016 -8.432 -19.442 1.00 38.19 96 THR A C 1
ATOM 753 O O . THR A 1 96 ? -15.967 -8.802 -19.951 1.00 38.19 96 THR A O 1
ATOM 756 N N . ASP A 1 97 ? -17.315 -8.716 -18.173 1.00 35.62 97 ASP A N 1
ATOM 757 C CA . ASP A 1 97 ? -16.731 -9.901 -17.514 1.00 35.62 97 ASP A CA 1
ATOM 758 C C . ASP A 1 97 ? -17.645 -10.494 -16.421 1.00 35.62 97 ASP A C 1
ATOM 760 O O . ASP A 1 97 ? -17.213 -11.018 -15.397 1.00 35.62 97 ASP A O 1
ATOM 764 N N . LEU A 1 98 ? -18.963 -10.380 -16.636 1.00 39.84 98 LEU A N 1
ATOM 765 C CA . LEU A 1 98 ? -20.001 -11.080 -15.868 1.00 39.84 98 LEU A CA 1
ATOM 766 C C . LEU A 1 98 ? -20.844 -12.008 -16.755 1.00 39.84 98 LEU A C 1
ATOM 768 O O . LEU A 1 98 ? -21.997 -12.288 -16.435 1.00 39.84 98 LEU A O 1
ATOM 772 N N . ARG A 1 99 ? -20.275 -12.533 -17.845 1.00 37.19 99 ARG A N 1
ATOM 773 C CA . ARG A 1 99 ? -20.749 -13.811 -18.388 1.00 37.19 99 ARG A CA 1
ATOM 774 C C . ARG A 1 99 ? -19.936 -14.918 -17.733 1.00 37.19 99 ARG A C 1
ATOM 776 O O . ARG A 1 99 ? -19.011 -15.474 -18.312 1.00 37.19 99 ARG A O 1
ATOM 783 N N . GLY A 1 100 ? -20.316 -15.209 -16.487 1.00 36.38 100 GLY A N 1
ATOM 784 C CA . GLY A 1 100 ? -20.268 -16.581 -16.009 1.00 36.38 100 GLY A CA 1
ATOM 785 C C . GLY A 1 100 ? -21.020 -17.407 -17.042 1.00 36.38 100 GLY A C 1
ATOM 786 O O . GLY A 1 100 ? -22.219 -17.231 -17.237 1.00 36.38 100 GLY A O 1
ATOM 787 N N . ARG A 1 101 ? -20.246 -18.164 -17.808 1.00 38.06 101 ARG A N 1
ATOM 788 C CA . ARG A 1 101 ? -20.694 -19.196 -18.721 1.00 38.06 101 ARG A CA 1
ATOM 789 C C . ARG A 1 101 ? -21.232 -20.322 -17.841 1.00 38.06 101 ARG A C 1
ATOM 791 O O . ARG A 1 101 ? -20.507 -21.257 -17.529 1.00 38.06 101 ARG A O 1
ATOM 798 N N . ASP A 1 102 ? -22.448 -20.123 -17.345 1.00 39.09 102 ASP A N 1
ATOM 799 C CA . ASP A 1 102 ? -23.306 -21.220 -16.928 1.00 39.09 102 ASP A CA 1
ATOM 800 C C . ASP A 1 102 ? -23.740 -21.875 -18.247 1.00 39.09 102 ASP A C 1
ATOM 802 O O . ASP A 1 102 ? -24.502 -21.310 -19.033 1.00 39.09 102 ASP A O 1
ATOM 806 N N . GLU A 1 103 ? -23.074 -22.983 -18.567 1.00 40.81 103 GLU A N 1
ATOM 807 C CA . GLU A 1 103 ? -23.503 -23.937 -19.582 1.00 40.81 103 GLU A CA 1
ATOM 808 C C . GLU A 1 1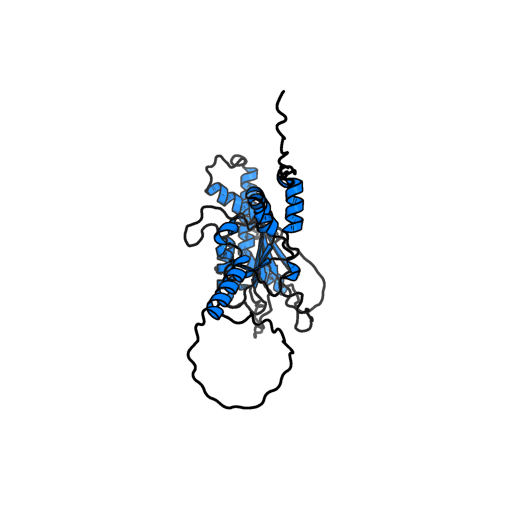03 ? -24.774 -24.595 -19.039 1.00 40.81 103 GLU A C 1
ATOM 810 O O . GLU A 1 103 ? -24.710 -25.564 -18.288 1.00 40.81 103 GLU A O 1
ATOM 815 N N . ASP A 1 104 ? -25.922 -23.996 -19.356 1.00 38.88 104 ASP A N 1
ATOM 816 C CA . ASP A 1 104 ? -27.219 -24.660 -19.267 1.00 38.88 104 ASP A CA 1
ATOM 817 C C . ASP A 1 104 ? -27.304 -25.638 -20.454 1.00 38.88 104 ASP A C 1
ATOM 819 O O . ASP A 1 104 ? -27.741 -25.285 -21.551 1.00 38.88 104 ASP A O 1
ATOM 823 N N . ASP A 1 105 ? -26.814 -26.860 -20.235 1.00 45.66 105 ASP A N 1
ATOM 824 C CA . ASP A 1 105 ? -27.278 -28.048 -20.952 1.00 45.66 105 ASP A CA 1
ATOM 825 C C . ASP A 1 105 ? -28.717 -28.324 -20.491 1.00 45.66 105 ASP A C 1
ATOM 827 O O . ASP A 1 105 ? -28.934 -28.935 -19.450 1.00 45.66 105 ASP A O 1
ATOM 831 N N . ASP A 1 106 ? -29.697 -27.845 -21.255 1.00 41.53 106 ASP A N 1
ATOM 832 C CA . ASP A 1 106 ? -31.074 -28.344 -21.218 1.00 41.53 106 ASP A CA 1
ATOM 833 C C . ASP A 1 106 ? -31.703 -28.209 -22.617 1.00 41.53 106 ASP A C 1
ATOM 835 O O . ASP A 1 106 ? -32.317 -27.214 -23.002 1.00 41.53 106 ASP A O 1
ATOM 839 N N . ASP A 1 107 ? -31.425 -29.233 -23.416 1.00 44.22 107 ASP A N 1
ATOM 840 C CA . ASP A 1 107 ? -32.371 -30.007 -24.221 1.00 44.22 107 ASP A CA 1
ATOM 841 C C . ASP A 1 107 ? -33.762 -29.375 -24.492 1.00 44.22 107 ASP A C 1
ATOM 843 O O . ASP A 1 107 ? -34.637 -29.361 -23.621 1.00 44.22 107 ASP A O 1
ATOM 847 N N . ARG A 1 108 ? -33.995 -28.920 -25.739 1.00 41.00 108 ARG A N 1
ATOM 848 C CA . ARG A 1 108 ? -35.199 -29.218 -26.555 1.00 41.00 108 ARG A CA 1
ATOM 849 C C . ARG A 1 108 ? -35.204 -28.497 -27.911 1.00 41.00 108 ARG A C 1
ATOM 851 O O . ARG A 1 108 ? -35.149 -27.278 -28.020 1.00 41.00 108 ARG A O 1
ATOM 858 N N . SER A 1 109 ? -35.349 -29.323 -28.936 1.00 45.03 109 SER A N 1
ATOM 859 C CA . SER A 1 109 ? -35.682 -29.074 -30.340 1.00 45.03 109 SER A CA 1
ATOM 860 C C . SER A 1 109 ? -36.760 -28.008 -30.597 1.00 45.03 109 SER A C 1
ATOM 862 O O . SER A 1 109 ? -37.816 -28.050 -29.975 1.00 45.03 109 SER A O 1
ATOM 864 N N . SER A 1 110 ? -36.578 -27.183 -31.638 1.00 41.88 110 SER A N 1
ATOM 865 C CA . SER A 1 110 ? -37.593 -26.973 -32.689 1.00 41.88 110 SER A CA 1
ATOM 866 C C . SER A 1 110 ? -37.019 -26.180 -33.868 1.00 41.88 110 SER A C 1
ATOM 868 O O . SER A 1 110 ? -36.297 -25.204 -33.694 1.00 41.88 110 SER A O 1
ATOM 870 N N . ALA A 1 111 ? -37.351 -26.642 -35.068 1.00 46.59 111 ALA A N 1
ATOM 871 C CA . ALA A 1 111 ? -36.979 -26.087 -36.357 1.00 46.59 111 ALA A CA 1
ATOM 872 C C . ALA A 1 111 ? -37.685 -24.757 -36.681 1.00 46.59 111 ALA A C 1
ATOM 874 O O . ALA A 1 111 ? -38.808 -24.540 -36.234 1.00 46.59 111 ALA A O 1
ATOM 875 N N . GLY A 1 112 ? -37.043 -23.982 -37.566 1.00 44.75 112 GLY A N 1
ATOM 876 C CA . GLY A 1 112 ? -37.665 -23.023 -38.485 1.00 44.75 112 GLY A CA 1
ATOM 877 C C . GLY A 1 112 ? -38.050 -21.667 -37.896 1.00 44.75 112 GLY A C 1
ATOM 878 O O . GLY A 1 112 ? -38.873 -21.597 -36.995 1.00 44.75 112 GLY A O 1
ATOM 879 N N . ASP A 1 113 ? -37.488 -20.591 -38.444 1.00 43.84 113 ASP A N 1
ATOM 880 C CA . ASP A 1 113 ? -38.235 -19.595 -39.235 1.00 43.84 113 ASP A CA 1
ATOM 881 C C . ASP A 1 113 ? -37.424 -18.292 -39.339 1.00 43.84 113 ASP A C 1
ATOM 883 O O . ASP A 1 113 ? -36.952 -17.733 -38.346 1.00 43.84 113 ASP A O 1
ATOM 887 N N . GLU A 1 114 ? -37.222 -17.842 -40.574 1.00 52.72 114 GLU A N 1
ATOM 888 C CA . GLU A 1 114 ? -36.541 -16.599 -40.908 1.00 52.72 114 GLU A CA 1
ATOM 889 C C . GLU A 1 114 ? -37.548 -15.452 -40.806 1.00 52.72 114 GLU A C 1
ATOM 891 O O . GLU A 1 114 ? -38.396 -15.265 -41.673 1.00 52.72 114 GLU A O 1
ATOM 896 N N . GLY A 1 115 ? -37.444 -14.658 -39.742 1.00 40.38 115 GLY A N 1
ATOM 897 C CA . GLY A 1 115 ? -38.292 -13.491 -39.532 1.00 40.38 115 GLY A CA 1
ATOM 898 C C . GLY A 1 115 ? -37.484 -12.321 -39.002 1.00 40.38 115 GLY A C 1
ATOM 899 O O . GLY A 1 115 ? -37.263 -12.198 -37.800 1.00 40.38 115 GLY A O 1
ATOM 900 N N . ALA A 1 116 ? -37.045 -11.448 -39.907 1.00 52.56 116 ALA A N 1
ATOM 901 C CA . ALA A 1 116 ? -36.583 -10.114 -39.561 1.00 52.56 116 ALA A CA 1
ATOM 902 C C . ALA A 1 116 ? -37.728 -9.359 -38.871 1.00 52.56 116 ALA A C 1
ATOM 904 O O . ALA A 1 116 ? -38.722 -9.015 -39.509 1.00 52.56 116 ALA A O 1
ATOM 905 N N . SER A 1 117 ? -37.589 -9.101 -37.573 1.00 40.75 117 SER A N 1
ATOM 906 C CA . SER A 1 117 ? -38.532 -8.267 -36.837 1.00 40.75 117 SER A CA 1
ATOM 907 C C . SER A 1 117 ? -37.796 -7.279 -35.938 1.00 40.75 117 SER A C 1
ATOM 909 O O . SER A 1 117 ? -37.241 -7.625 -34.893 1.00 40.75 117 SER A O 1
ATOM 911 N N . ASP A 1 118 ? -37.814 -6.038 -36.400 1.00 51.50 118 ASP A N 1
ATOM 912 C CA . ASP A 1 118 ? -37.618 -4.818 -35.637 1.00 51.50 118 ASP A CA 1
ATOM 913 C C . ASP A 1 118 ? -38.702 -4.745 -34.547 1.00 51.50 118 ASP A C 1
ATOM 915 O O . ASP A 1 118 ? -39.855 -4.418 -34.826 1.00 51.50 118 ASP A O 1
ATOM 919 N N . TYR A 1 119 ? -38.368 -5.156 -33.319 1.00 39.19 119 TYR A N 1
ATOM 920 C CA . TYR A 1 119 ? -39.251 -4.990 -32.167 1.00 39.19 119 TYR A CA 1
ATOM 921 C C . TYR A 1 119 ? -38.619 -4.063 -31.138 1.00 39.19 119 TYR A C 1
ATOM 923 O O . TYR A 1 119 ? -37.597 -4.365 -30.514 1.00 39.19 119 TYR A O 1
ATOM 931 N N . ASP A 1 120 ? -39.314 -2.941 -30.981 1.00 44.94 120 ASP A N 1
ATOM 932 C CA . ASP A 1 120 ? -39.282 -1.996 -29.880 1.00 44.94 120 ASP A CA 1
ATOM 933 C C . ASP A 1 120 ? -39.012 -2.671 -28.529 1.00 44.94 120 ASP A C 1
ATOM 935 O O . ASP A 1 120 ? -39.626 -3.673 -28.151 1.00 44.94 120 ASP A O 1
ATOM 939 N N . TYR A 1 121 ? -38.081 -2.080 -27.786 1.00 50.03 121 TYR A N 1
ATOM 940 C CA . TYR A 1 121 ? -37.690 -2.497 -26.447 1.00 50.03 121 TYR A CA 1
ATOM 941 C C . TYR A 1 121 ? -38.894 -2.435 -25.493 1.00 50.03 121 TYR A C 1
ATOM 943 O O . TYR A 1 121 ? -39.219 -1.384 -24.942 1.00 50.03 121 TYR A O 1
ATOM 951 N N . ASP A 1 122 ? -39.524 -3.583 -25.254 1.00 46.50 122 ASP A N 1
ATOM 952 C CA . ASP A 1 122 ? -40.529 -3.764 -24.209 1.00 46.50 122 ASP A CA 1
ATOM 953 C C . ASP A 1 122 ? -39.874 -3.540 -22.828 1.00 46.50 122 ASP A C 1
ATOM 955 O O . ASP A 1 122 ? -39.241 -4.429 -22.241 1.00 46.50 122 ASP A O 1
ATOM 959 N N . ASP A 1 123 ? -39.997 -2.313 -22.304 1.00 52.66 123 ASP A N 1
ATOM 960 C CA . ASP A 1 123 ? -39.692 -1.926 -20.920 1.00 52.66 123 ASP A CA 1
ATOM 961 C C . ASP A 1 123 ? -40.756 -2.499 -19.974 1.00 52.66 123 ASP A C 1
ATOM 963 O O . ASP A 1 123 ? -41.431 -1.806 -19.209 1.00 52.66 123 ASP A O 1
ATOM 967 N N . SER A 1 124 ? -40.939 -3.817 -20.042 1.00 60.47 124 SER A N 1
ATOM 968 C CA . SER A 1 124 ? -41.885 -4.505 -19.191 1.00 60.47 124 SER A CA 1
ATOM 969 C C . SER A 1 124 ? -41.453 -4.301 -17.732 1.00 60.47 124 SER A C 1
ATOM 971 O O . SER A 1 124 ? -40.305 -4.609 -17.368 1.00 60.47 124 SER A O 1
ATOM 973 N N . PRO A 1 125 ? -42.352 -3.865 -16.828 1.00 60.34 125 PRO A N 1
ATOM 974 C CA . PRO A 1 125 ? -42.024 -3.580 -15.430 1.00 60.34 125 PRO A CA 1
ATOM 975 C C . PRO A 1 125 ? -41.416 -4.783 -14.688 1.00 60.34 125 PRO A C 1
ATOM 977 O O . PRO A 1 125 ? -40.770 -4.626 -13.649 1.00 60.34 125 PRO A O 1
ATOM 980 N N . ARG A 1 126 ? -41.556 -6.001 -15.228 1.00 64.31 126 ARG A N 1
ATOM 981 C CA . ARG A 1 126 ? -40.886 -7.214 -14.736 1.00 64.31 126 ARG A CA 1
ATOM 982 C C . ARG A 1 126 ? -39.373 -7.205 -14.989 1.00 64.31 126 ARG A C 1
ATOM 984 O O . ARG A 1 126 ? -38.619 -7.577 -14.085 1.00 64.31 126 ARG A O 1
ATOM 991 N N . VAL A 1 127 ? -38.916 -6.743 -16.153 1.00 67.62 127 VAL A N 1
ATOM 992 C CA . VAL A 1 127 ? -37.486 -6.620 -16.495 1.00 67.62 127 VAL A CA 1
ATOM 993 C C . VAL A 1 127 ? -36.854 -5.488 -15.688 1.00 67.62 127 VAL A C 1
ATOM 995 O O . VAL A 1 127 ? -35.808 -5.696 -15.065 1.00 67.62 127 VAL A O 1
ATOM 998 N N . ALA A 1 128 ? -37.532 -4.342 -15.577 1.00 70.00 128 ALA A N 1
ATOM 999 C CA . ALA A 1 128 ? -37.110 -3.230 -14.723 1.00 70.00 128 ALA A CA 1
ATOM 1000 C C . ALA A 1 128 ? -37.013 -3.644 -13.242 1.00 70.00 128 ALA A C 1
ATOM 1002 O O . ALA A 1 128 ? -36.010 -3.369 -12.577 1.00 70.00 128 ALA A O 1
ATOM 1003 N N . ARG A 1 129 ? -37.995 -4.398 -12.722 1.00 70.25 129 ARG A N 1
ATOM 1004 C CA . ARG A 1 129 ? -37.977 -4.917 -11.343 1.00 70.25 129 ARG A CA 1
ATOM 1005 C C . ARG A 1 129 ? -36.869 -5.945 -11.125 1.00 70.25 129 ARG A C 1
ATOM 1007 O O . ARG A 1 129 ? -36.222 -5.904 -10.078 1.00 70.25 129 ARG A O 1
ATOM 1014 N N . ARG A 1 130 ? -36.602 -6.831 -12.093 1.00 70.62 130 ARG A N 1
ATOM 1015 C CA . ARG A 1 130 ? -35.493 -7.802 -12.031 1.00 70.62 130 ARG A CA 1
ATOM 1016 C C . ARG A 1 130 ? -34.134 -7.096 -12.059 1.00 70.62 130 ARG A C 1
ATOM 1018 O O . ARG A 1 130 ? -33.296 -7.397 -11.209 1.00 70.62 130 ARG A O 1
ATOM 1025 N N . ARG A 1 131 ? -33.954 -6.095 -12.931 1.00 67.12 131 ARG A N 1
ATOM 1026 C CA . ARG A 1 131 ? -32.764 -5.223 -12.970 1.00 67.12 131 ARG A CA 1
ATOM 1027 C C . ARG A 1 131 ? -32.593 -4.439 -11.668 1.00 67.12 131 ARG A C 1
ATOM 1029 O O . ARG A 1 131 ? -31.495 -4.402 -11.122 1.00 67.12 131 ARG A O 1
ATOM 1036 N N . ALA A 1 132 ? -33.665 -3.885 -11.102 1.00 67.62 132 ALA A N 1
ATOM 1037 C CA . ALA A 1 132 ? -33.627 -3.187 -9.817 1.00 67.62 132 ALA A CA 1
ATOM 1038 C C . ALA A 1 132 ? -33.278 -4.130 -8.653 1.00 67.62 132 ALA A C 1
ATOM 1040 O O . ALA A 1 132 ? -32.488 -3.765 -7.780 1.00 67.62 132 ALA A O 1
ATOM 1041 N N . LEU A 1 133 ? -33.803 -5.362 -8.639 1.00 65.06 133 LEU A N 1
ATOM 1042 C CA . LEU A 1 133 ? -33.450 -6.369 -7.634 1.00 65.06 133 LEU A CA 1
ATOM 1043 C C . LEU A 1 133 ? -31.991 -6.816 -7.766 1.00 65.06 133 LEU A C 1
ATOM 1045 O O . LEU A 1 133 ? -31.309 -6.955 -6.751 1.00 65.06 133 LEU A O 1
ATOM 1049 N N . GLN A 1 134 ? -31.503 -7.017 -8.993 1.00 61.69 134 GLN A N 1
ATOM 1050 C CA . GLN A 1 134 ? -30.098 -7.321 -9.271 1.00 61.69 134 GLN A CA 1
ATOM 1051 C C . GLN A 1 134 ? -29.190 -6.158 -8.860 1.00 61.69 134 GLN A C 1
ATOM 1053 O O . GLN A 1 134 ? -28.203 -6.394 -8.171 1.00 61.69 134 GLN A O 1
ATOM 1058 N N . LYS A 1 135 ? -29.564 -4.907 -9.153 1.00 59.53 135 LYS A N 1
ATOM 1059 C CA . LYS A 1 135 ? -28.846 -3.698 -8.714 1.00 59.53 135 LYS A CA 1
ATOM 1060 C C . LYS A 1 135 ? -28.808 -3.584 -7.186 1.00 59.53 135 LYS A C 1
ATOM 1062 O O . LYS A 1 135 ? -27.745 -3.351 -6.618 1.00 59.53 135 LYS A O 1
ATOM 1067 N N . ARG A 1 136 ? -29.927 -3.845 -6.498 1.00 59.00 136 ARG A N 1
ATOM 1068 C CA . ARG A 1 136 ? -29.989 -3.882 -5.022 1.00 59.00 136 ARG A CA 1
ATOM 1069 C C . ARG A 1 136 ? -29.185 -5.039 -4.425 1.00 59.00 136 ARG A C 1
ATOM 1071 O O . ARG A 1 136 ? -28.593 -4.877 -3.363 1.00 59.00 136 ARG A O 1
ATOM 1078 N N . ARG A 1 137 ? -29.151 -6.204 -5.080 1.00 54.81 137 ARG A N 1
ATOM 1079 C CA . ARG A 1 137 ? -28.326 -7.356 -4.673 1.00 54.81 137 ARG A CA 1
ATOM 1080 C C . ARG A 1 137 ? -26.836 -7.104 -4.913 1.00 54.81 137 ARG A C 1
ATOM 1082 O O . ARG A 1 137 ? -26.035 -7.482 -4.065 1.00 54.81 137 ARG A O 1
ATOM 1089 N N . ALA A 1 138 ? -26.475 -6.429 -6.003 1.00 53.44 138 ALA A N 1
ATOM 1090 C CA . ALA A 1 138 ? -25.110 -6.005 -6.292 1.00 53.44 138 ALA A CA 1
ATOM 1091 C C . ALA A 1 138 ? -24.615 -5.008 -5.233 1.00 53.44 138 ALA A C 1
ATOM 1093 O O . ALA A 1 138 ? -23.590 -5.277 -4.617 1.00 53.44 138 ALA A O 1
ATOM 1094 N N . GLN A 1 139 ? -25.413 -3.984 -4.909 1.00 53.00 139 GLN A N 1
ATOM 1095 C CA . GLN A 1 139 ? -25.105 -2.990 -3.868 1.00 53.00 139 GLN A CA 1
ATOM 1096 C C . GLN A 1 139 ? -25.006 -3.563 -2.445 1.00 53.00 139 GLN A C 1
ATOM 1098 O O . GLN A 1 139 ? -24.426 -2.938 -1.559 1.00 53.00 139 GLN A O 1
ATOM 1103 N N . LYS A 1 140 ? -25.583 -4.746 -2.186 1.00 53.25 140 LYS A N 1
ATOM 1104 C CA . LYS A 1 140 ? -25.728 -5.299 -0.828 1.00 53.25 140 LYS A CA 1
ATOM 1105 C C . LYS A 1 140 ? -24.388 -5.624 -0.145 1.00 53.25 140 LYS A C 1
ATOM 1107 O O . LYS A 1 140 ? -24.383 -5.740 1.079 1.00 53.25 140 LYS A O 1
ATOM 1112 N N . ASN A 1 141 ? -23.290 -5.728 -0.903 1.00 56.59 141 ASN A N 1
ATOM 1113 C CA . ASN A 1 141 ? -21.973 -6.165 -0.419 1.00 56.59 141 ASN A CA 1
ATOM 1114 C C . ASN A 1 141 ? -20.804 -5.285 -0.925 1.00 56.59 141 ASN A C 1
ATOM 1116 O O . ASN A 1 141 ? -19.694 -5.789 -1.078 1.00 56.59 141 ASN A O 1
ATOM 1120 N N . ASP A 1 142 ? -21.041 -4.010 -1.235 1.00 71.88 142 ASP A N 1
ATOM 1121 C CA . ASP A 1 142 ? -19.980 -3.107 -1.701 1.00 71.88 142 ASP A CA 1
ATOM 1122 C C . ASP A 1 142 ? -19.211 -2.489 -0.520 1.00 71.88 142 ASP A C 1
ATOM 1124 O O . ASP A 1 142 ? -19.771 -2.256 0.558 1.00 71.88 142 ASP A O 1
ATOM 1128 N N . ILE A 1 143 ? -17.922 -2.201 -0.719 1.00 78.44 143 ILE A N 1
ATOM 1129 C CA . ILE A 1 143 ? -17.120 -1.494 0.281 1.00 78.44 143 ILE A CA 1
ATOM 1130 C C . ILE A 1 143 ? -17.451 -0.011 0.176 1.00 78.44 143 ILE A C 1
ATOM 1132 O O . ILE A 1 143 ? -17.221 0.639 -0.843 1.00 78.44 143 ILE A O 1
ATOM 1136 N N . ASN A 1 144 ? -17.950 0.570 1.267 1.00 81.75 144 ASN A N 1
ATOM 1137 C CA . ASN A 1 144 ? -18.122 2.016 1.331 1.00 81.75 144 ASN A CA 1
ATOM 1138 C C . ASN A 1 144 ? -16.767 2.690 1.591 1.00 81.75 144 ASN A C 1
ATOM 1140 O O . ASN A 1 144 ? -16.454 3.083 2.717 1.00 81.75 144 ASN A O 1
ATOM 1144 N N . PHE A 1 145 ? -15.965 2.809 0.531 1.00 84.38 145 PHE A N 1
ATOM 1145 C CA . PHE A 1 145 ? -14.624 3.387 0.571 1.00 84.38 145 PHE A CA 1
ATOM 1146 C C . PHE A 1 145 ? -14.613 4.788 1.193 1.00 84.38 145 PHE A C 1
ATOM 1148 O O . PHE A 1 145 ? -13.825 5.077 2.091 1.00 84.38 145 PHE A O 1
ATOM 1155 N N . ASN A 1 146 ? -15.546 5.650 0.789 1.00 82.88 146 ASN A N 1
ATOM 1156 C CA . ASN A 1 146 ? -15.628 7.020 1.301 1.00 82.88 146 ASN A CA 1
ATOM 1157 C C . ASN A 1 146 ? -15.838 7.050 2.821 1.00 82.88 146 ASN A C 1
ATOM 1159 O O . ASN A 1 146 ? -15.303 7.914 3.510 1.00 82.88 146 ASN A O 1
ATOM 1163 N N . LYS A 1 147 ? -16.588 6.082 3.356 1.00 85.88 147 LYS A N 1
ATOM 1164 C CA . LYS A 1 147 ? -16.880 5.991 4.787 1.00 85.88 147 LYS A CA 1
ATOM 1165 C C . LYS A 1 147 ? -15.786 5.290 5.591 1.00 85.88 147 LYS A C 1
ATOM 1167 O O . LYS A 1 147 ? -15.616 5.632 6.760 1.00 85.88 147 LYS A O 1
ATOM 1172 N N . TYR A 1 148 ? -15.081 4.318 5.008 1.00 88.94 148 TYR A N 1
ATOM 1173 C CA . TYR A 1 148 ? -14.189 3.410 5.745 1.00 88.94 148 TYR A CA 1
ATOM 1174 C C . TYR A 1 148 ? -12.721 3.436 5.300 1.00 88.94 148 TYR A C 1
ATOM 1176 O O . TYR A 1 148 ? -11.907 2.766 5.924 1.00 88.94 148 TYR A O 1
ATOM 1184 N N . SER A 1 149 ? -12.339 4.236 4.300 1.00 88.69 149 SER A N 1
ATOM 1185 C CA . SER A 1 149 ? -10.946 4.318 3.815 1.00 88.69 149 SER A CA 1
ATOM 1186 C C . SER A 1 149 ? -9.930 4.674 4.904 1.00 88.69 149 SER A C 1
ATOM 1188 O O . SER A 1 149 ? -8.802 4.206 4.859 1.00 88.69 149 SER A O 1
ATOM 1190 N N . TRP A 1 150 ? -10.323 5.442 5.923 1.00 89.19 150 TRP A N 1
ATOM 1191 C CA . TRP A 1 150 ? -9.477 5.782 7.076 1.00 89.19 150 TRP A CA 1
ATOM 1192 C C . TRP A 1 150 ? -9.227 4.608 8.041 1.00 89.19 150 TRP A C 1
ATOM 1194 O O . TRP A 1 150 ? -8.311 4.685 8.857 1.00 89.19 150 TRP A O 1
ATOM 1204 N N . LEU A 1 151 ? -10.033 3.542 7.969 1.00 92.56 151 LEU A N 1
ATOM 1205 C CA . LEU A 1 151 ? -9.808 2.297 8.710 1.00 92.56 151 LEU A CA 1
ATOM 1206 C C . LEU A 1 151 ? -8.911 1.323 7.948 1.00 92.56 151 LEU A C 1
ATOM 1208 O O . LEU A 1 151 ? -8.386 0.409 8.570 1.00 92.56 151 LEU A O 1
ATOM 1212 N N . MET A 1 152 ? -8.749 1.492 6.633 1.00 93.62 152 MET A N 1
ATOM 1213 C CA . MET A 1 152 ? -7.892 0.629 5.824 1.00 93.62 152 MET A CA 1
ATOM 1214 C C . MET A 1 152 ? -6.436 0.882 6.196 1.00 93.62 152 MET A C 1
ATOM 1216 O O . MET A 1 152 ? -5.991 2.026 6.171 1.00 93.62 152 MET A O 1
ATOM 1220 N N . ARG A 1 153 ? -5.698 -0.170 6.565 1.00 94.88 153 ARG A N 1
ATOM 1221 C CA . ARG A 1 153 ? -4.289 -0.037 6.983 1.00 94.88 153 ARG A CA 1
ATOM 1222 C C . ARG A 1 153 ? -3.307 -0.760 6.071 1.00 94.88 153 ARG A C 1
ATOM 1224 O O . ARG A 1 153 ? -2.147 -0.366 6.033 1.00 94.88 153 ARG A O 1
ATOM 1231 N N . ARG A 1 154 ? -3.737 -1.805 5.366 1.00 96.44 154 ARG A N 1
ATOM 1232 C CA . ARG A 1 154 ? -2.879 -2.645 4.523 1.00 96.44 154 ARG A CA 1
ATOM 1233 C C . ARG A 1 154 ? -3.435 -2.652 3.107 1.00 96.44 154 ARG A C 1
ATOM 1235 O O . ARG A 1 154 ? -4.518 -3.188 2.870 1.00 96.44 154 ARG A O 1
ATOM 1242 N N . ILE A 1 155 ? -2.721 -2.013 2.190 1.00 96.12 155 ILE A N 1
ATOM 1243 C CA . ILE A 1 155 ? -3.164 -1.847 0.805 1.00 96.12 155 ILE A CA 1
ATOM 1244 C C . ILE A 1 155 ? -2.083 -2.321 -0.157 1.00 96.12 155 ILE A C 1
ATOM 1246 O O . ILE A 1 155 ? -0.898 -2.088 0.065 1.00 96.12 155 ILE A O 1
ATOM 1250 N N . VAL A 1 156 ? -2.512 -2.976 -1.228 1.00 95.81 156 VAL A N 1
ATOM 1251 C CA . VAL A 1 156 ? -1.650 -3.505 -2.281 1.00 95.81 156 VAL A CA 1
ATOM 1252 C C . VAL A 1 156 ? -2.156 -2.982 -3.618 1.00 95.81 156 VAL A C 1
ATOM 1254 O O . VAL A 1 156 ? -3.354 -3.054 -3.890 1.00 95.81 156 VAL A O 1
ATOM 1257 N N . VAL A 1 157 ? -1.261 -2.466 -4.455 1.00 95.94 157 VAL A N 1
ATOM 1258 C CA . VAL A 1 157 ? -1.560 -2.091 -5.842 1.00 95.94 157 VAL A CA 1
ATOM 1259 C C . VAL A 1 157 ? -0.679 -2.932 -6.753 1.00 95.94 157 VAL A C 1
ATOM 1261 O O . VAL A 1 157 ? 0.542 -2.867 -6.648 1.00 95.94 157 VAL A O 1
ATOM 1264 N N . GLU A 1 158 ? -1.292 -3.743 -7.613 1.00 94.06 158 GLU A N 1
ATOM 1265 C CA . GLU A 1 158 ? -0.586 -4.705 -8.468 1.00 94.06 158 GLU A CA 1
ATOM 1266 C C . GLU A 1 158 ? -0.785 -4.375 -9.947 1.00 94.06 158 GLU A C 1
ATOM 1268 O O . GLU A 1 158 ? -1.922 -4.251 -10.410 1.00 94.06 158 GLU A O 1
ATOM 1273 N N . ALA A 1 159 ? 0.318 -4.272 -10.691 1.00 92.00 159 ALA A N 1
ATOM 1274 C CA . ALA A 1 159 ? 0.311 -4.259 -12.149 1.00 92.00 159 ALA A CA 1
ATOM 1275 C C . ALA A 1 159 ? 0.594 -5.659 -12.705 1.00 92.00 159 ALA A C 1
ATOM 1277 O O . ALA A 1 159 ? 1.537 -6.333 -12.285 1.00 92.00 159 ALA A O 1
ATOM 1278 N N . GLU A 1 160 ? -0.201 -6.090 -13.687 1.00 87.06 160 GLU A N 1
ATOM 1279 C CA . GLU A 1 160 ? 0.086 -7.318 -14.431 1.00 87.06 160 GLU A CA 1
ATOM 1280 C C . GLU A 1 160 ? 1.339 -7.149 -15.308 1.00 87.06 160 GLU A C 1
ATOM 1282 O O . GLU A 1 160 ? 1.650 -6.054 -15.762 1.00 87.06 160 GLU A O 1
ATOM 1287 N N . ARG A 1 161 ? 2.044 -8.251 -15.587 1.00 85.69 161 ARG A N 1
ATOM 1288 C CA . ARG A 1 161 ? 3.351 -8.284 -16.276 1.00 85.69 161 ARG A CA 1
ATOM 1289 C C . ARG A 1 161 ? 3.415 -7.484 -17.587 1.00 85.69 161 ARG A C 1
ATOM 1291 O O . ARG A 1 161 ? 4.420 -6.856 -17.875 1.00 85.69 161 ARG A O 1
ATOM 1298 N N . ASN A 1 162 ? 2.336 -7.478 -18.362 1.00 85.75 162 ASN A N 1
ATOM 1299 C CA . ASN A 1 162 ? 2.223 -6.796 -19.654 1.00 85.75 162 ASN A CA 1
ATOM 1300 C C . ASN A 1 162 ? 1.626 -5.375 -19.558 1.00 85.75 162 ASN A C 1
ATOM 1302 O O . ASN A 1 162 ? 1.228 -4.806 -20.573 1.00 85.75 162 ASN A O 1
ATOM 1306 N N . ARG A 1 163 ? 1.514 -4.804 -18.352 1.00 87.94 163 ARG A N 1
ATOM 1307 C CA . ARG A 1 163 ? 0.857 -3.514 -18.083 1.00 87.94 163 ARG A CA 1
ATOM 1308 C C . ARG A 1 163 ? 1.849 -2.461 -17.599 1.00 87.94 163 ARG A C 1
ATOM 1310 O O . ARG A 1 163 ? 1.698 -1.895 -16.527 1.00 87.94 163 ARG A O 1
ATOM 1317 N N . TYR A 1 164 ? 2.875 -2.191 -18.392 1.00 91.50 164 TYR A N 1
ATOM 1318 C CA . TYR A 1 164 ? 3.921 -1.212 -18.065 1.00 91.50 164 TYR A CA 1
ATOM 1319 C C . TYR A 1 164 ? 3.790 0.102 -18.858 1.00 91.50 164 TYR A C 1
ATOM 1321 O O . TYR A 1 164 ? 4.741 0.875 -18.939 1.00 91.50 164 TYR A O 1
ATOM 1329 N N . SER A 1 165 ? 2.620 0.362 -19.456 1.00 92.12 165 SER A N 1
ATOM 1330 C CA . SER A 1 165 ? 2.341 1.598 -20.200 1.00 92.12 165 SER A CA 1
ATOM 1331 C C . SER A 1 165 ? 2.183 2.816 -19.282 1.00 92.12 165 SER A C 1
ATOM 1333 O O . SER A 1 165 ? 1.843 2.674 -18.107 1.00 92.12 165 SER A O 1
ATOM 1335 N N . GLU A 1 166 ? 2.327 4.016 -19.847 1.00 92.19 166 GLU A N 1
ATOM 1336 C CA . GLU A 1 166 ? 2.068 5.296 -19.165 1.00 92.19 166 GLU A CA 1
ATOM 1337 C C . GLU A 1 166 ? 0.642 5.365 -18.588 1.00 92.19 166 GLU A C 1
ATOM 1339 O O . GLU A 1 166 ? 0.449 5.688 -17.422 1.00 92.19 166 GLU A O 1
ATOM 1344 N N . VAL A 1 167 ? -0.364 4.894 -19.333 1.00 92.62 167 VAL A N 1
ATOM 1345 C CA . VAL A 1 167 ? -1.750 4.790 -18.831 1.00 92.62 167 VAL A CA 1
ATOM 1346 C C . VAL A 1 167 ? -1.840 3.903 -17.582 1.00 92.62 167 VAL A C 1
ATOM 1348 O O . VAL A 1 167 ? -2.614 4.176 -16.661 1.00 92.62 167 VAL A O 1
ATOM 1351 N N . THR A 1 168 ? -1.048 2.827 -17.520 1.00 91.94 168 THR A N 1
ATOM 1352 C CA . THR A 1 168 ? -1.016 1.973 -16.325 1.00 91.94 168 THR A CA 1
ATOM 1353 C C . THR A 1 168 ? -0.315 2.672 -15.167 1.00 91.94 168 THR A C 1
ATOM 1355 O O . THR A 1 168 ? -0.780 2.569 -14.030 1.00 91.94 168 THR A O 1
ATOM 1358 N N . GLN A 1 169 ? 0.761 3.407 -15.447 1.00 94.62 169 GLN A N 1
ATOM 1359 C CA . GLN A 1 169 ? 1.461 4.235 -14.470 1.00 94.62 169 GLN A CA 1
ATOM 1360 C C . GLN A 1 169 ? 0.505 5.258 -13.837 1.00 94.62 169 GLN A C 1
ATOM 1362 O O . GLN A 1 169 ? 0.409 5.332 -12.611 1.00 94.62 169 GLN A O 1
ATOM 1367 N N . ASP A 1 170 ? -0.289 5.956 -14.648 1.00 94.19 170 ASP A N 1
ATOM 1368 C CA . ASP A 1 170 ? -1.309 6.898 -14.180 1.00 94.19 170 ASP A CA 1
ATOM 1369 C C . ASP A 1 170 ? -2.404 6.214 -13.365 1.00 94.19 170 ASP A C 1
ATOM 1371 O O . ASP A 1 170 ? -2.798 6.694 -12.298 1.00 94.19 170 ASP A O 1
ATOM 1375 N N . SER A 1 171 ? -2.891 5.063 -13.829 1.00 93.19 171 SER A N 1
ATOM 1376 C CA . SER A 1 171 ? -3.896 4.272 -13.112 1.00 93.19 171 SER A CA 1
ATOM 1377 C C . SER A 1 171 ? -3.385 3.817 -11.738 1.00 93.19 171 SER A C 1
ATOM 1379 O O . SER A 1 171 ? -4.096 3.950 -10.736 1.00 93.19 171 SER A O 1
ATOM 1381 N N . MET A 1 172 ? -2.130 3.359 -11.660 1.00 95.31 172 MET A N 1
ATOM 1382 C CA . MET A 1 172 ? -1.458 3.011 -10.406 1.00 95.31 172 MET A CA 1
ATOM 1383 C C . MET A 1 172 ? -1.342 4.226 -9.484 1.00 95.31 172 MET A C 1
ATOM 1385 O O . MET A 1 172 ? -1.733 4.163 -8.315 1.00 95.31 172 MET A O 1
ATOM 1389 N N . ALA A 1 173 ? -0.843 5.345 -10.009 1.00 95.88 173 ALA A N 1
ATOM 1390 C CA . ALA A 1 173 ? -0.682 6.581 -9.259 1.00 95.88 173 ALA A CA 1
ATOM 1391 C C . ALA A 1 173 ? -2.024 7.072 -8.699 1.00 95.88 173 ALA A C 1
ATOM 1393 O O . ALA A 1 173 ? -2.120 7.427 -7.523 1.00 95.88 173 ALA A O 1
ATOM 1394 N N . ASN A 1 174 ? -3.087 7.020 -9.502 1.00 93.62 174 ASN A N 1
ATOM 1395 C CA . ASN A 1 174 ? -4.437 7.380 -9.085 1.00 93.62 174 ASN A CA 1
ATOM 1396 C C . ASN A 1 174 ? -4.967 6.441 -7.998 1.00 93.62 174 ASN A C 1
ATOM 1398 O O . ASN A 1 174 ? -5.503 6.922 -6.999 1.00 93.62 174 ASN A O 1
ATOM 1402 N N . ALA A 1 175 ? -4.759 5.126 -8.123 1.00 93.69 175 ALA A N 1
ATOM 1403 C CA . ALA A 1 175 ? -5.147 4.164 -7.093 1.00 93.69 175 ALA A CA 1
ATOM 1404 C C . ALA A 1 175 ? -4.461 4.445 -5.744 1.00 93.69 175 ALA A C 1
ATOM 1406 O O . ALA A 1 175 ? -5.120 4.350 -4.708 1.00 93.69 175 ALA A O 1
ATOM 1407 N N . ILE A 1 176 ? -3.185 4.847 -5.751 1.00 95.00 176 ILE A N 1
ATOM 1408 C CA . ILE A 1 176 ? -2.430 5.224 -4.544 1.00 95.00 176 ILE A CA 1
ATOM 1409 C C . ILE A 1 176 ? -2.925 6.566 -3.978 1.00 95.00 176 ILE A C 1
ATOM 1411 O O . ILE A 1 176 ? -3.177 6.678 -2.775 1.00 95.00 176 ILE A O 1
ATOM 1415 N N . ARG A 1 177 ? -3.137 7.582 -4.828 1.00 93.00 177 ARG A N 1
ATOM 1416 C CA . ARG A 1 177 ? -3.616 8.924 -4.425 1.00 93.00 177 ARG A CA 1
ATOM 1417 C C . ARG A 1 177 ? -4.968 8.899 -3.729 1.00 93.00 177 ARG A C 1
ATOM 1419 O O . ARG A 1 177 ? -5.230 9.756 -2.885 1.00 93.00 177 ARG A O 1
ATOM 1426 N N . MET A 1 178 ? -5.797 7.890 -3.999 1.00 89.88 178 MET A N 1
ATOM 1427 C CA . MET A 1 178 ? -7.044 7.671 -3.262 1.00 89.88 178 MET A CA 1
ATOM 1428 C C . MET A 1 178 ? -6.836 7.537 -1.752 1.00 89.88 178 MET A C 1
ATOM 1430 O O . MET A 1 178 ? -7.818 7.706 -1.035 1.00 89.88 178 MET A O 1
ATOM 1434 N N . PHE A 1 179 ? -5.610 7.287 -1.273 1.00 90.69 179 PHE A N 1
ATOM 1435 C CA . PHE A 1 179 ? -5.233 7.242 0.142 1.00 90.69 179 PHE A CA 1
ATOM 1436 C C . PHE A 1 179 ? -4.336 8.396 0.614 1.00 90.69 179 PHE A C 1
ATOM 1438 O O . PHE A 1 179 ? -3.991 8.439 1.794 1.00 90.69 179 PHE A O 1
ATOM 1445 N N . ALA A 1 180 ? -4.000 9.364 -0.242 1.00 86.38 180 ALA A N 1
ATOM 1446 C CA . ALA A 1 180 ? -3.224 10.536 0.163 1.00 86.38 180 ALA A CA 1
ATOM 1447 C C . ALA A 1 180 ? -3.968 11.365 1.229 1.00 86.38 180 ALA A C 1
ATOM 1449 O O . ALA A 1 180 ? -5.201 11.403 1.264 1.00 86.38 180 ALA A O 1
ATOM 1450 N N . ASN A 1 181 ? -3.230 12.040 2.111 1.00 69.62 181 ASN A N 1
ATOM 1451 C CA . ASN A 1 181 ? -3.812 12.772 3.245 1.00 69.62 181 ASN A CA 1
ATOM 1452 C C . ASN A 1 181 ? -4.642 13.996 2.859 1.00 69.62 181 ASN A C 1
ATOM 1454 O O . ASN A 1 181 ? -5.506 14.424 3.621 1.00 69.62 181 ASN A O 1
ATOM 1458 N N . LYS A 1 182 ? -4.400 14.544 1.671 1.00 65.69 182 LYS A N 1
ATOM 1459 C CA . LYS A 1 182 ? -5.254 15.555 1.062 1.00 65.69 182 LYS A CA 1
ATOM 1460 C C . LYS A 1 182 ? -5.969 14.881 -0.103 1.00 65.69 182 LYS A C 1
ATOM 1462 O O . LYS A 1 182 ? -5.330 14.672 -1.134 1.00 65.69 182 LYS A O 1
ATOM 1467 N N . PRO A 1 183 ? -7.250 14.485 0.034 1.00 56.53 183 PRO A N 1
ATOM 1468 C CA . PRO A 1 183 ? -8.016 14.155 -1.155 1.00 56.53 183 PRO A CA 1
ATOM 1469 C C . PRO A 1 183 ? -7.995 15.382 -2.084 1.00 56.53 183 PRO A C 1
ATOM 1471 O O . PRO A 1 183 ? -8.016 16.508 -1.574 1.00 56.53 183 PRO A O 1
ATOM 1474 N N . PRO A 1 184 ? -7.952 15.194 -3.413 1.00 51.53 184 PRO A N 1
ATOM 1475 C CA . PRO A 1 184 ? -7.897 16.301 -4.374 1.00 51.53 184 PRO A CA 1
ATOM 1476 C C . PRO A 1 184 ? -9.018 17.334 -4.157 1.00 51.53 184 PRO A C 1
ATOM 1478 O O . PRO A 1 184 ? -8.814 18.520 -4.380 1.00 51.53 184 PRO A O 1
ATOM 1481 N N . ASP A 1 185 ? -10.151 16.903 -3.597 1.00 55.84 185 ASP A N 1
ATOM 1482 C CA . ASP A 1 185 ? -11.329 17.741 -3.359 1.00 55.84 185 ASP A CA 1
ATOM 1483 C C . ASP A 1 185 ? -11.308 18.503 -2.015 1.00 55.84 185 ASP A C 1
ATOM 1485 O O . ASP A 1 185 ? -12.297 19.144 -1.654 1.00 55.84 185 ASP A O 1
ATOM 1489 N N . GLY A 1 186 ? -10.247 18.378 -1.205 1.00 55.19 186 GLY A N 1
ATOM 1490 C CA . GLY A 1 186 ? -10.088 19.077 0.084 1.00 55.19 186 GLY A CA 1
ATOM 1491 C C . GLY A 1 186 ? -11.085 18.687 1.191 1.00 55.19 186 GLY A C 1
ATOM 1492 O O . GLY A 1 186 ? -10.967 19.146 2.326 1.00 55.19 186 GLY A O 1
ATOM 1493 N N . ARG A 1 187 ? -12.061 17.816 0.902 1.00 49.88 187 ARG A N 1
ATOM 1494 C CA . ARG A 1 187 ? -13.093 17.359 1.846 1.00 49.88 187 ARG A CA 1
ATOM 1495 C C . ARG A 1 187 ? -12.685 16.042 2.503 1.00 49.88 187 ARG A C 1
ATOM 1497 O O . ARG A 1 187 ? -13.021 14.961 2.028 1.00 49.88 187 ARG A O 1
ATOM 1504 N N . GLY A 1 188 ? -11.976 16.122 3.623 1.00 54.44 188 GLY A N 1
ATOM 1505 C CA . GLY A 1 188 ? -11.685 14.956 4.458 1.00 54.44 188 GLY A CA 1
ATOM 1506 C C . GLY A 1 188 ? -10.868 15.320 5.692 1.00 54.44 188 GLY A C 1
ATOM 1507 O O . GLY A 1 188 ? -9.717 15.709 5.574 1.00 54.44 188 GLY A O 1
ATOM 1508 N N . THR A 1 189 ? -11.464 15.183 6.878 1.00 53.97 189 THR A N 1
ATOM 1509 C CA . THR A 1 189 ? -10.875 15.565 8.178 1.00 53.97 189 THR A CA 1
ATOM 1510 C C . THR A 1 189 ? -10.203 14.408 8.923 1.00 53.97 189 THR A C 1
ATOM 1512 O O . THR A 1 189 ? -9.742 14.588 10.047 1.00 53.97 189 THR A O 1
ATOM 1515 N N . ARG A 1 190 ? -10.159 13.199 8.345 1.00 66.81 190 ARG A N 1
ATOM 1516 C CA . ARG A 1 190 ? -9.592 12.013 9.006 1.00 66.81 190 ARG A CA 1
ATOM 1517 C C . ARG A 1 190 ? -8.318 11.567 8.310 1.00 66.81 190 ARG A C 1
ATOM 1519 O O . ARG A 1 190 ? -8.375 11.066 7.190 1.00 66.81 190 ARG A O 1
ATOM 1526 N N . GLN A 1 191 ? -7.194 11.735 9.004 1.00 71.25 191 GLN A N 1
ATOM 1527 C CA . GLN A 1 191 ? -5.903 11.191 8.592 1.00 71.25 191 GLN A CA 1
ATOM 1528 C C . GLN A 1 191 ? -6.023 9.682 8.364 1.00 71.25 191 GLN A C 1
ATOM 1530 O O . GLN A 1 191 ? -6.624 8.958 9.166 1.00 71.25 191 GLN A O 1
ATOM 1535 N N . ARG A 1 192 ? -5.463 9.208 7.253 1.00 82.50 192 ARG A N 1
ATOM 1536 C CA . ARG A 1 192 ? -5.469 7.789 6.899 1.00 82.50 192 ARG A CA 1
ATOM 1537 C C . ARG A 1 192 ? -4.253 7.143 7.544 1.00 82.50 192 ARG A C 1
ATOM 1539 O O . ARG A 1 192 ? -3.120 7.476 7.229 1.00 82.50 192 ARG A O 1
ATOM 1546 N N . ASN A 1 193 ? -4.488 6.229 8.480 1.00 85.69 193 ASN A N 1
ATOM 1547 C CA . ASN A 1 193 ? -3.426 5.559 9.227 1.00 85.69 193 ASN A CA 1
ATOM 1548 C C . ASN A 1 193 ? -2.942 4.306 8.483 1.00 85.69 193 ASN A C 1
ATOM 1550 O O . ASN A 1 193 ? -3.089 3.183 8.980 1.00 85.69 193 ASN A O 1
ATOM 1554 N N . ILE A 1 194 ? -2.391 4.499 7.282 1.00 93.69 194 ILE A N 1
ATOM 1555 C CA . ILE A 1 194 ? -1.857 3.390 6.493 1.00 93.69 194 ILE A CA 1
ATOM 1556 C C . ILE A 1 194 ? -0.675 2.790 7.258 1.00 93.69 194 ILE A C 1
ATOM 1558 O O . ILE A 1 194 ? 0.257 3.480 7.671 1.00 93.69 194 ILE A O 1
ATOM 1562 N N . HIS A 1 195 ? -0.743 1.488 7.504 1.00 95.19 195 HIS A N 1
ATOM 1563 C CA . HIS A 1 195 ? 0.364 0.718 8.047 1.00 95.19 195 HIS A CA 1
ATOM 1564 C C . HIS A 1 195 ? 1.319 0.354 6.913 1.00 95.19 195 HIS A C 1
ATOM 1566 O O . HIS A 1 195 ? 2.459 0.799 6.923 1.00 95.19 195 HIS A O 1
ATOM 1572 N N . THR A 1 196 ? 0.833 -0.357 5.896 1.00 96.88 196 THR A N 1
ATOM 1573 C CA . THR A 1 196 ? 1.660 -0.811 4.773 1.00 96.88 196 THR A CA 1
ATOM 1574 C C . THR A 1 196 ? 1.006 -0.452 3.448 1.00 96.88 196 THR A C 1
ATOM 1576 O O . THR A 1 196 ? -0.168 -0.765 3.231 1.00 96.88 196 THR A O 1
ATOM 1579 N N . LEU A 1 197 ? 1.785 0.182 2.573 1.00 97.56 197 LEU A N 1
ATOM 1580 C CA . LEU A 1 197 ? 1.520 0.254 1.141 1.00 97.56 197 LEU A CA 1
ATOM 1581 C C . LEU A 1 197 ? 2.451 -0.738 0.443 1.00 97.56 197 LEU A C 1
ATOM 1583 O O . LEU A 1 197 ? 3.665 -0.639 0.591 1.00 97.56 197 LEU A O 1
ATOM 1587 N N . THR A 1 198 ? 1.892 -1.653 -0.338 1.00 97.50 198 THR A N 1
ATOM 1588 C CA . THR A 1 198 ? 2.658 -2.571 -1.181 1.00 97.50 198 THR A CA 1
ATOM 1589 C C . THR A 1 198 ? 2.406 -2.260 -2.652 1.00 97.50 198 THR A C 1
ATOM 1591 O O . THR A 1 198 ? 1.258 -2.237 -3.096 1.00 97.50 198 THR A O 1
ATOM 1594 N N . VAL A 1 199 ? 3.469 -2.049 -3.420 1.00 97.31 199 VAL A N 1
ATOM 1595 C CA . VAL A 1 199 ? 3.418 -1.926 -4.881 1.00 97.31 199 VAL A CA 1
ATOM 1596 C C . VAL A 1 199 ? 3.974 -3.210 -5.481 1.00 97.31 199 VAL A C 1
ATOM 1598 O O . VAL A 1 199 ? 5.124 -3.556 -5.231 1.00 97.31 199 VAL A O 1
ATOM 1601 N N . ARG A 1 200 ? 3.150 -3.927 -6.244 1.00 95.25 200 ARG A N 1
ATOM 1602 C CA . ARG A 1 200 ? 3.505 -5.188 -6.902 1.00 95.25 200 ARG A CA 1
ATOM 1603 C C . ARG A 1 200 ? 3.668 -4.979 -8.396 1.00 95.25 200 ARG A C 1
ATOM 1605 O O . ARG A 1 200 ? 2.736 -4.529 -9.064 1.00 95.25 200 ARG A O 1
ATOM 1612 N N . VAL A 1 201 ? 4.830 -5.344 -8.919 1.00 93.62 201 VAL A N 1
ATOM 1613 C CA . VAL A 1 201 ? 5.137 -5.296 -10.355 1.00 93.62 201 VAL A CA 1
ATOM 1614 C C . VAL A 1 201 ? 5.872 -6.563 -10.767 1.00 93.62 201 VAL A C 1
ATOM 1616 O O . VAL A 1 201 ? 6.543 -7.183 -9.949 1.00 93.62 201 VAL A O 1
ATOM 1619 N N . ALA A 1 202 ? 5.752 -6.960 -12.031 1.00 91.12 202 ALA A N 1
ATOM 1620 C CA . ALA A 1 202 ? 6.456 -8.117 -12.581 1.00 91.12 202 ALA A CA 1
ATOM 1621 C C . ALA A 1 202 ? 7.400 -7.653 -13.703 1.00 91.12 202 ALA A C 1
ATOM 1623 O O . ALA A 1 202 ? 7.007 -7.713 -14.873 1.00 91.12 202 ALA A O 1
ATOM 1624 N N . PRO A 1 203 ? 8.598 -7.133 -13.369 1.00 91.00 203 PRO A N 1
ATOM 1625 C CA . PRO A 1 203 ? 9.531 -6.611 -14.359 1.00 91.00 203 PRO A CA 1
ATOM 1626 C C . PRO A 1 203 ? 9.983 -7.698 -15.341 1.00 91.00 203 PRO A C 1
ATOM 1628 O O . PRO A 1 203 ? 10.131 -8.869 -14.992 1.00 91.00 203 PRO A O 1
ATOM 1631 N N . GLN A 1 204 ? 10.184 -7.302 -16.593 1.00 88.38 204 GLN A N 1
ATOM 1632 C CA . GLN A 1 204 ? 10.754 -8.106 -17.665 1.00 88.38 204 GLN A CA 1
ATOM 1633 C C . GLN A 1 204 ? 11.904 -7.339 -18.299 1.00 88.38 204 GLN A C 1
ATOM 1635 O O . GLN A 1 204 ? 11.810 -6.121 -18.469 1.00 88.38 204 GLN A O 1
ATOM 1640 N N . ARG A 1 205 ? 12.948 -8.064 -18.700 1.00 88.00 205 ARG A N 1
ATOM 1641 C CA . ARG A 1 205 ? 14.002 -7.518 -19.551 1.00 88.00 205 ARG A CA 1
ATOM 1642 C C . ARG A 1 205 ? 13.406 -7.129 -20.904 1.00 88.00 205 ARG A C 1
ATOM 1644 O O . ARG A 1 205 ? 12.691 -7.915 -21.526 1.00 88.00 205 ARG A O 1
ATOM 1651 N N . ILE A 1 206 ? 13.679 -5.908 -21.331 1.00 86.38 206 ILE A N 1
ATOM 1652 C CA . ILE A 1 206 ? 13.359 -5.388 -22.654 1.00 86.38 206 ILE A CA 1
ATOM 1653 C C . ILE A 1 206 ? 14.560 -5.732 -23.529 1.00 86.38 206 ILE A C 1
ATOM 1655 O O . ILE A 1 206 ? 15.691 -5.391 -23.192 1.00 86.38 206 ILE A O 1
ATOM 1659 N N . ALA A 1 207 ? 14.324 -6.450 -24.626 1.00 79.12 207 ALA A N 1
ATOM 1660 C CA . ALA A 1 207 ? 15.378 -6.757 -25.579 1.00 79.12 207 ALA A CA 1
ATOM 1661 C C . ALA A 1 207 ? 15.800 -5.458 -26.274 1.00 79.12 207 ALA A C 1
ATOM 1663 O O . ALA A 1 207 ? 15.155 -5.003 -27.219 1.00 79.12 207 ALA A O 1
ATOM 1664 N N . SER A 1 208 ? 16.858 -4.833 -25.773 1.00 72.94 208 SER A N 1
ATOM 1665 C CA . SER A 1 208 ? 17.471 -3.700 -26.444 1.00 72.94 208 SER A CA 1
ATOM 1666 C C . SER A 1 208 ? 18.356 -4.225 -27.576 1.00 72.94 208 SER A C 1
ATOM 1668 O O . SER A 1 208 ? 19.279 -5.003 -27.350 1.00 72.94 208 SER A O 1
ATOM 1670 N N . HIS A 1 209 ? 18.070 -3.825 -28.814 1.00 53.72 209 HIS A N 1
ATOM 1671 C CA . HIS A 1 209 ? 18.892 -4.179 -29.969 1.00 53.72 209 HIS A CA 1
ATOM 1672 C C . HIS A 1 209 ? 20.066 -3.197 -30.087 1.00 53.72 209 HIS A C 1
ATOM 1674 O O . HIS A 1 209 ? 19.969 -2.190 -30.783 1.00 53.72 209 HIS A O 1
ATOM 1680 N N . GLY A 1 210 ? 21.171 -3.470 -29.391 1.00 63.44 210 GLY A N 1
ATOM 1681 C CA . GLY A 1 210 ? 22.409 -2.702 -29.529 1.00 63.44 210 GLY A CA 1
ATOM 1682 C C . GLY A 1 210 ? 23.567 -3.299 -28.719 1.00 63.44 210 GLY A C 1
ATOM 1683 O O . GLY A 1 210 ? 23.316 -3.832 -27.642 1.00 63.44 210 GLY A O 1
ATOM 1684 N N . PRO A 1 211 ? 24.818 -3.226 -29.213 1.00 57.47 211 PRO A N 1
ATOM 1685 C CA . PRO A 1 211 ? 25.992 -3.761 -28.514 1.00 57.47 211 PRO A CA 1
ATOM 1686 C C . PRO A 1 211 ? 26.326 -3.015 -27.208 1.00 57.47 211 PRO A C 1
ATOM 1688 O O . PRO A 1 211 ? 26.920 -3.616 -26.323 1.00 57.47 211 PRO A O 1
ATOM 1691 N N . ASP A 1 212 ? 25.874 -1.762 -27.066 1.00 59.72 212 ASP A N 1
ATOM 1692 C CA . ASP A 1 212 ? 26.072 -0.910 -25.878 1.00 59.72 212 ASP A CA 1
ATOM 1693 C C . ASP A 1 212 ? 24.770 -0.654 -25.099 1.00 59.72 212 ASP A C 1
ATOM 1695 O O . ASP A 1 212 ? 24.674 0.282 -24.302 1.00 59.72 212 ASP A O 1
ATOM 1699 N N . ALA A 1 213 ? 23.712 -1.419 -25.373 1.00 63.25 213 ALA A N 1
ATOM 1700 C CA . ALA A 1 213 ? 22.430 -1.142 -24.755 1.00 63.25 213 ALA A CA 1
ATOM 1701 C C . ALA A 1 213 ? 22.403 -1.656 -23.311 1.00 63.25 213 ALA A C 1
ATOM 1703 O O . ALA A 1 213 ? 22.429 -2.863 -23.076 1.00 63.25 213 ALA A O 1
ATOM 1704 N N . GLU A 1 214 ? 22.315 -0.731 -22.351 1.00 69.38 214 GLU A N 1
ATOM 1705 C CA . GLU A 1 214 ? 22.027 -1.075 -20.960 1.00 69.38 214 GLU A CA 1
ATOM 1706 C C . GLU A 1 214 ? 20.774 -1.954 -20.875 1.00 69.38 214 GLU A C 1
ATOM 1708 O O . GLU A 1 214 ? 19.793 -1.765 -21.610 1.00 69.38 214 GLU A O 1
ATOM 1713 N N . ASP A 1 215 ? 20.805 -2.911 -19.947 1.00 74.38 215 ASP A N 1
ATOM 1714 C CA . ASP A 1 215 ? 19.660 -3.759 -19.664 1.00 74.38 215 ASP A CA 1
ATOM 1715 C C . ASP A 1 215 ? 18.475 -2.907 -19.205 1.00 74.38 215 ASP A C 1
ATOM 1717 O O . ASP A 1 215 ? 18.400 -2.426 -18.070 1.00 74.38 215 ASP A O 1
ATOM 1721 N N . ALA A 1 216 ? 17.522 -2.728 -20.114 1.00 87.50 216 ALA A N 1
ATOM 1722 C CA . ALA A 1 216 ? 16.282 -2.039 -19.838 1.00 87.50 216 ALA A CA 1
ATOM 1723 C C . ALA A 1 216 ? 15.271 -3.033 -19.258 1.00 87.50 216 ALA A C 1
ATOM 1725 O O . ALA A 1 216 ? 15.109 -4.146 -19.757 1.00 87.50 216 ALA A O 1
ATOM 1726 N N . TYR A 1 217 ? 14.555 -2.622 -18.214 1.00 90.81 217 TYR A N 1
ATOM 1727 C CA . TYR A 1 217 ? 13.512 -3.429 -17.586 1.00 90.81 217 TYR A CA 1
ATOM 1728 C C . TYR A 1 217 ? 12.196 -2.658 -17.549 1.00 90.81 217 TYR A C 1
ATOM 1730 O O . TYR A 1 217 ? 12.160 -1.464 -17.242 1.00 90.81 217 TYR A O 1
ATOM 1738 N N . THR A 1 218 ? 11.089 -3.345 -17.823 1.00 92.44 218 THR A N 1
ATOM 1739 C CA . THR A 1 218 ? 9.743 -2.776 -17.655 1.00 92.44 218 THR A CA 1
ATOM 1740 C C . THR A 1 218 ? 9.507 -2.376 -16.193 1.00 92.44 218 THR A C 1
ATOM 1742 O O . THR A 1 218 ? 10.043 -3.021 -15.295 1.00 92.44 218 THR A O 1
ATOM 1745 N N . PHE A 1 219 ? 8.638 -1.392 -15.942 1.00 94.44 219 PHE A N 1
ATOM 1746 C CA . PHE A 1 219 ? 8.281 -0.862 -14.611 1.00 94.44 219 PHE A CA 1
ATOM 1747 C C . PHE A 1 219 ? 9.371 -0.080 -13.870 1.00 94.44 219 PHE A C 1
ATOM 1749 O O . PHE A 1 219 ? 9.042 0.576 -12.885 1.00 94.44 219 PHE A O 1
ATOM 1756 N N . VAL A 1 220 ? 10.631 -0.064 -14.319 1.00 94.88 220 VAL A N 1
ATOM 1757 C CA . VAL A 1 220 ? 11.667 0.777 -13.681 1.00 94.88 220 VAL A CA 1
ATOM 1758 C C . VAL A 1 220 ? 11.263 2.255 -13.716 1.00 94.88 220 VAL A C 1
ATOM 1760 O O . VAL A 1 220 ? 11.349 2.945 -12.701 1.00 94.88 220 VAL A O 1
ATOM 1763 N N . ASN A 1 221 ? 10.681 2.699 -14.832 1.00 95.19 221 ASN A N 1
ATOM 1764 C CA . ASN A 1 221 ? 10.136 4.044 -15.020 1.00 95.19 221 ASN A CA 1
ATOM 1765 C C . ASN A 1 221 ? 9.011 4.418 -14.031 1.00 95.19 221 ASN A C 1
ATOM 1767 O O . ASN A 1 221 ? 8.730 5.599 -13.835 1.00 95.19 221 ASN A O 1
ATOM 1771 N N . PHE A 1 222 ? 8.367 3.454 -13.360 1.00 96.81 222 PHE A N 1
ATOM 1772 C CA . PHE A 1 222 ? 7.356 3.742 -12.330 1.00 96.81 222 PHE A CA 1
ATOM 1773 C C . PHE A 1 222 ? 7.994 4.277 -11.042 1.00 96.81 222 PHE A C 1
ATOM 1775 O O . PHE A 1 222 ? 7.319 4.922 -10.242 1.00 96.81 222 PHE A O 1
ATOM 1782 N N . PHE A 1 223 ? 9.284 4.016 -10.841 1.00 97.25 223 PHE A N 1
ATOM 1783 C CA . PHE A 1 223 ? 10.027 4.413 -9.650 1.00 97.25 223 PHE A CA 1
ATOM 1784 C C . PHE A 1 223 ? 11.058 5.505 -9.938 1.00 97.25 223 PHE A C 1
ATOM 1786 O O . PHE A 1 223 ? 11.775 5.919 -9.029 1.00 97.25 223 PHE A O 1
ATOM 1793 N N . GLU A 1 224 ? 11.157 5.975 -11.184 1.00 95.44 224 GLU A N 1
ATOM 1794 C CA . GLU A 1 224 ? 12.106 7.020 -11.561 1.00 95.44 224 GLU A CA 1
ATOM 1795 C C . GLU A 1 224 ? 11.731 8.370 -10.936 1.00 95.44 224 GLU A C 1
ATOM 1797 O O . GLU A 1 224 ? 10.541 8.656 -10.713 1.00 95.44 224 GLU A O 1
ATOM 1802 N N . PRO A 1 225 ? 12.723 9.233 -10.651 1.00 94.88 225 PRO A N 1
ATOM 1803 C CA . PRO A 1 225 ? 12.462 10.600 -10.233 1.00 94.88 225 PRO A CA 1
ATOM 1804 C C . PRO A 1 225 ? 11.520 11.307 -11.215 1.00 94.88 225 PRO A C 1
ATOM 1806 O O . PRO A 1 225 ? 11.739 11.310 -12.418 1.00 94.88 225 PRO A O 1
ATOM 1809 N N . GLY A 1 226 ? 10.450 11.908 -10.693 1.00 92.62 226 GLY A N 1
ATOM 1810 C CA . GLY A 1 226 ? 9.454 12.620 -11.501 1.00 92.62 226 GLY A CA 1
ATOM 1811 C C . GLY A 1 226 ? 8.242 11.784 -11.913 1.00 92.62 226 GLY A C 1
ATOM 1812 O O . GLY A 1 226 ? 7.195 12.383 -12.161 1.00 92.62 226 GLY A O 1
ATOM 1813 N N . SER A 1 227 ? 8.329 10.450 -11.873 1.00 96.56 227 SER A N 1
ATOM 1814 C CA . SER A 1 227 ? 7.212 9.556 -12.205 1.00 96.56 227 SER A CA 1
ATOM 1815 C C . SER A 1 227 ? 5.960 9.805 -11.353 1.00 96.56 227 SER A C 1
ATOM 1817 O O . SER A 1 227 ? 6.026 10.118 -10.156 1.00 96.56 227 SER A O 1
ATOM 1819 N N . GLU A 1 228 ? 4.786 9.626 -11.963 1.00 96.44 228 GLU A N 1
ATOM 1820 C CA . GLU A 1 228 ? 3.499 9.854 -11.295 1.00 96.44 228 GLU A CA 1
ATOM 1821 C C . GLU A 1 228 ? 3.273 8.887 -10.124 1.00 96.44 228 GLU A C 1
ATOM 1823 O O . GLU A 1 228 ? 2.709 9.279 -9.093 1.00 96.44 228 GLU A O 1
ATOM 1828 N N . VAL A 1 229 ? 3.772 7.652 -10.249 1.00 97.12 229 VAL A N 1
ATOM 1829 C CA . VAL A 1 229 ? 3.722 6.617 -9.206 1.00 97.12 229 VAL A CA 1
ATOM 1830 C C . VAL A 1 229 ? 4.616 6.988 -8.028 1.00 97.12 229 VAL A C 1
ATOM 1832 O O . VAL A 1 229 ? 4.118 7.030 -6.901 1.00 97.12 229 VAL A O 1
ATOM 1835 N N . LEU A 1 230 ? 5.885 7.350 -8.247 1.00 96.75 230 LEU A N 1
ATOM 1836 C CA . LEU A 1 230 ? 6.763 7.776 -7.153 1.00 96.75 230 LEU A CA 1
ATOM 1837 C C . LEU A 1 230 ? 6.222 9.027 -6.446 1.00 96.75 230 LEU A C 1
ATOM 1839 O O . LEU A 1 230 ? 6.270 9.124 -5.216 1.00 96.75 230 LEU A O 1
ATOM 1843 N N . ARG A 1 231 ? 5.645 9.976 -7.196 1.00 96.00 231 ARG A N 1
ATOM 1844 C CA . ARG A 1 231 ? 4.979 11.154 -6.619 1.00 96.00 231 ARG A CA 1
ATOM 1845 C C . ARG A 1 231 ? 3.774 10.760 -5.762 1.00 96.00 231 ARG A C 1
ATOM 1847 O O . ARG A 1 231 ? 3.595 11.305 -4.672 1.00 96.00 231 ARG A O 1
ATOM 1854 N N . ALA A 1 232 ? 2.971 9.797 -6.217 1.00 95.81 232 ALA A N 1
ATOM 1855 C CA . ALA A 1 232 ? 1.843 9.269 -5.454 1.00 95.81 232 ALA A CA 1
ATOM 1856 C C . ALA A 1 232 ? 2.301 8.558 -4.169 1.00 95.81 232 ALA A C 1
ATOM 1858 O O . ALA A 1 232 ? 1.748 8.835 -3.103 1.00 95.81 232 ALA A O 1
ATOM 1859 N N . ILE A 1 233 ? 3.350 7.731 -4.236 1.00 95.81 233 ILE A N 1
ATOM 1860 C CA . ILE A 1 233 ? 3.967 7.076 -3.070 1.00 95.81 233 ILE A CA 1
ATOM 1861 C C . ILE A 1 233 ? 4.425 8.123 -2.050 1.00 95.81 233 ILE A C 1
ATOM 1863 O O . ILE A 1 233 ? 4.072 8.037 -0.880 1.00 95.81 233 ILE A O 1
ATOM 1867 N N . LYS A 1 234 ? 5.136 9.171 -2.478 1.00 93.44 234 LYS A N 1
ATOM 1868 C CA . LYS A 1 234 ? 5.597 10.245 -1.578 1.00 93.44 234 LYS A CA 1
ATOM 1869 C C . LYS A 1 234 ? 4.449 11.016 -0.907 1.00 93.44 234 LYS A C 1
ATOM 1871 O O . LYS A 1 234 ? 4.636 11.569 0.181 1.00 93.44 234 LYS A O 1
ATOM 1876 N N . SER A 1 235 ? 3.273 11.059 -1.541 1.00 90.81 235 SER A N 1
ATOM 1877 C CA . SER A 1 235 ? 2.086 11.774 -1.046 1.00 90.81 235 SER A CA 1
ATOM 1878 C C . SER A 1 235 ? 1.283 11.018 0.022 1.00 90.81 235 SER A C 1
ATOM 1880 O O . SER A 1 235 ? 0.466 11.627 0.719 1.00 90.81 235 SER A O 1
ATOM 1882 N N . ILE A 1 236 ? 1.499 9.706 0.165 1.00 90.38 236 ILE A N 1
ATOM 1883 C CA . ILE A 1 236 ? 0.832 8.887 1.180 1.00 90.38 236 ILE A CA 1
ATOM 1884 C C . ILE A 1 236 ? 1.604 8.938 2.504 1.00 90.38 236 ILE A C 1
ATOM 1886 O O . ILE A 1 236 ? 2.816 9.149 2.535 1.00 90.38 236 ILE A O 1
ATOM 1890 N N . GLU A 1 237 ? 0.905 8.743 3.619 1.00 88.88 237 GLU A N 1
ATOM 1891 C CA . GLU A 1 237 ? 1.526 8.531 4.927 1.00 88.88 237 GLU A CA 1
ATOM 1892 C C . GLU A 1 237 ? 1.321 7.080 5.354 1.00 88.88 237 GLU A C 1
ATOM 1894 O O . GLU A 1 237 ? 0.300 6.723 5.942 1.00 88.88 237 GLU A O 1
ATOM 1899 N N . CYS A 1 238 ? 2.297 6.234 5.033 1.00 93.44 238 CYS A N 1
ATOM 1900 C CA . CYS A 1 238 ? 2.358 4.849 5.490 1.00 93.44 238 CYS A CA 1
ATOM 1901 C C . CYS A 1 238 ? 3.463 4.663 6.542 1.00 93.44 238 CYS A C 1
ATOM 1903 O O . CYS A 1 238 ? 4.299 5.545 6.731 1.00 93.44 238 CYS A O 1
ATOM 1905 N N . GLN A 1 239 ? 3.442 3.544 7.272 1.00 94.75 239 GLN A N 1
ATOM 1906 C CA . GLN A 1 239 ? 4.552 3.158 8.156 1.00 94.75 239 GLN A CA 1
ATOM 1907 C C . GLN A 1 239 ? 5.624 2.394 7.383 1.00 94.75 239 GLN A C 1
ATOM 1909 O O . GLN A 1 239 ? 6.803 2.622 7.614 1.00 94.75 239 GLN A O 1
ATOM 1914 N N . TYR A 1 240 ? 5.209 1.550 6.442 1.00 96.62 240 TYR A N 1
ATOM 1915 C CA . TYR A 1 240 ? 6.094 0.764 5.596 1.00 96.62 240 TYR A CA 1
ATOM 1916 C C . TYR A 1 240 ? 5.666 0.877 4.136 1.00 96.62 240 TYR A C 1
ATOM 1918 O O . TYR A 1 240 ? 4.477 0.753 3.812 1.00 96.62 240 TYR A O 1
ATOM 1926 N N . LEU A 1 241 ? 6.647 1.084 3.265 1.00 97.62 241 LEU A N 1
ATOM 1927 C CA . LEU A 1 241 ? 6.506 0.920 1.826 1.00 97.62 241 LEU A CA 1
ATOM 1928 C C . LEU A 1 241 ? 7.176 -0.393 1.436 1.00 97.62 241 LEU A C 1
ATOM 1930 O O . LEU A 1 241 ? 8.359 -0.582 1.704 1.00 97.62 241 LEU A O 1
ATOM 1934 N N . HIS A 1 242 ? 6.418 -1.285 0.811 1.00 97.25 242 HIS A N 1
ATOM 1935 C CA . HIS A 1 242 ? 6.943 -2.508 0.219 1.00 97.25 242 HIS A CA 1
ATOM 1936 C C . HIS A 1 242 ? 6.884 -2.382 -1.303 1.00 97.25 242 HIS A C 1
ATOM 1938 O O . HIS A 1 242 ? 5.840 -2.016 -1.852 1.00 97.25 242 HIS A O 1
ATOM 1944 N N . VAL A 1 243 ? 7.971 -2.721 -1.987 1.00 96.81 243 VAL A N 1
ATOM 1945 C CA . VAL A 1 243 ? 7.975 -2.935 -3.437 1.00 96.81 243 VAL A CA 1
ATOM 1946 C C . VAL A 1 243 ? 8.257 -4.411 -3.680 1.00 96.81 243 VAL A C 1
ATOM 1948 O O . VAL A 1 243 ? 9.365 -4.891 -3.466 1.00 96.81 243 VAL A O 1
ATOM 1951 N N . ASP A 1 244 ? 7.213 -5.124 -4.081 1.00 94.25 244 ASP A N 1
ATOM 1952 C CA . ASP A 1 244 ? 7.228 -6.558 -4.347 1.00 94.25 244 ASP A CA 1
ATOM 1953 C C . ASP A 1 244 ? 7.515 -6.763 -5.847 1.00 94.25 244 ASP A C 1
ATOM 1955 O O . ASP A 1 244 ? 6.671 -6.463 -6.704 1.00 94.25 244 ASP A O 1
ATOM 1959 N N . LEU A 1 245 ? 8.697 -7.289 -6.168 1.00 91.94 245 LEU A N 1
ATOM 1960 C CA . LEU A 1 245 ? 9.080 -7.701 -7.516 1.00 91.94 245 LEU A CA 1
ATOM 1961 C C . LEU A 1 245 ? 8.645 -9.157 -7.724 1.00 91.94 245 LEU A C 1
ATOM 1963 O O . LEU A 1 245 ? 9.218 -10.110 -7.187 1.00 91.94 245 LEU A O 1
ATOM 1967 N N . LEU A 1 246 ? 7.568 -9.327 -8.482 1.00 88.88 246 LEU A N 1
ATOM 1968 C CA . LEU A 1 246 ? 6.982 -10.623 -8.786 1.00 88.88 246 LEU A CA 1
ATOM 1969 C C . LEU A 1 246 ? 7.774 -11.314 -9.898 1.00 88.88 246 LEU A C 1
ATOM 1971 O O . LEU A 1 246 ? 8.099 -10.707 -10.921 1.00 88.88 246 LEU A O 1
ATOM 1975 N N . ARG A 1 247 ? 8.001 -12.622 -9.747 1.00 76.94 247 ARG A N 1
ATOM 1976 C CA . ARG A 1 247 ? 8.560 -13.435 -10.830 1.00 76.94 247 ARG A CA 1
ATOM 1977 C C . ARG A 1 247 ? 7.536 -13.566 -11.956 1.00 76.94 247 ARG A C 1
ATOM 1979 O O . ARG A 1 247 ? 6.380 -13.943 -11.742 1.00 76.94 247 ARG A O 1
ATOM 1986 N N . GLY A 1 248 ? 7.965 -13.279 -13.180 1.00 63.59 248 GLY A N 1
ATOM 1987 C CA . GLY A 1 248 ? 7.184 -13.609 -14.361 1.00 63.59 248 GLY A CA 1
ATOM 1988 C C . GLY A 1 248 ? 7.190 -15.119 -14.541 1.00 63.59 248 GLY A C 1
ATOM 1989 O O . GLY A 1 248 ? 8.171 -15.652 -15.039 1.00 63.59 248 GLY A O 1
ATOM 1990 N N . THR A 1 249 ? 6.122 -15.820 -14.157 1.00 53.66 249 THR A N 1
ATOM 1991 C CA . THR A 1 249 ? 5.976 -17.240 -14.504 1.00 53.66 249 THR A CA 1
ATOM 1992 C C . THR A 1 249 ? 6.130 -17.371 -16.019 1.00 53.66 249 THR A C 1
ATOM 1994 O O . THR A 1 249 ? 5.330 -16.798 -16.769 1.00 53.66 249 THR A O 1
ATOM 1997 N N . GLY A 1 250 ? 7.188 -18.051 -16.467 1.00 40.31 250 GLY A N 1
ATOM 1998 C CA . GLY A 1 250 ? 7.364 -18.427 -17.865 1.00 40.31 250 GLY A CA 1
ATOM 1999 C C . GLY A 1 250 ? 6.133 -19.182 -18.364 1.00 40.31 250 GLY A C 1
ATOM 2000 O O . GLY A 1 250 ? 5.382 -19.757 -17.575 1.00 40.31 250 GLY A O 1
ATOM 2001 N N . ALA A 1 251 ? 5.918 -19.176 -19.678 1.00 39.22 251 ALA A N 1
ATOM 2002 C CA . ALA A 1 251 ? 4.779 -19.818 -20.337 1.00 39.22 251 ALA A CA 1
ATOM 2003 C C . ALA A 1 251 ? 4.617 -21.329 -20.028 1.00 39.22 251 ALA A C 1
ATOM 2005 O O . ALA A 1 251 ? 3.604 -21.918 -20.391 1.00 39.22 251 ALA A O 1
ATOM 2006 N N . THR A 1 252 ? 5.586 -21.950 -19.350 1.00 36.12 252 THR A N 1
ATOM 2007 C CA . THR A 1 252 ? 5.639 -23.374 -18.996 1.00 36.12 252 THR A CA 1
ATOM 2008 C C . THR A 1 252 ? 5.180 -23.695 -17.579 1.00 36.12 252 THR A C 1
ATOM 2010 O O . THR A 1 252 ? 4.845 -24.845 -17.303 1.00 36.12 252 THR A O 1
ATOM 2013 N N . ALA A 1 253 ? 5.099 -22.715 -16.674 1.00 40.03 253 ALA A N 1
ATOM 2014 C CA . ALA A 1 253 ? 4.420 -22.956 -15.415 1.00 40.03 253 ALA A CA 1
ATOM 2015 C C . ALA A 1 253 ? 2.928 -22.970 -15.733 1.00 40.03 253 ALA A C 1
ATOM 2017 O O . ALA A 1 253 ? 2.306 -21.923 -15.927 1.00 40.03 253 ALA A O 1
ATOM 2018 N N . THR A 1 254 ? 2.349 -24.168 -15.761 1.00 37.00 254 THR A N 1
ATOM 2019 C CA . THR A 1 254 ? 0.941 -24.417 -15.465 1.00 37.00 254 THR A CA 1
ATOM 2020 C C . THR A 1 254 ? 0.640 -23.857 -14.075 1.00 37.00 254 THR A C 1
ATOM 2022 O O . THR A 1 254 ? 0.393 -24.587 -13.117 1.00 37.00 254 THR A O 1
ATOM 2025 N N . ALA A 1 255 ? 0.674 -22.530 -13.945 1.00 40.12 255 ALA A N 1
ATOM 2026 C CA . ALA A 1 255 ? -0.007 -21.793 -12.919 1.00 40.12 255 ALA A CA 1
ATOM 2027 C C . ALA A 1 255 ? -1.460 -22.153 -13.161 1.00 40.12 255 ALA A C 1
ATOM 2029 O O . ALA A 1 255 ? -2.144 -21.574 -14.011 1.00 40.12 255 ALA A O 1
ATOM 2030 N N . THR A 1 256 ? -1.895 -23.210 -12.476 1.00 37.28 256 THR A N 1
ATOM 2031 C CA . THR A 1 256 ? -3.298 -23.551 -12.370 1.00 37.28 256 THR A CA 1
ATOM 2032 C C . THR A 1 256 ? -4.027 -22.224 -12.190 1.00 37.28 256 THR A C 1
ATOM 2034 O O . THR A 1 256 ? -3.600 -21.368 -11.408 1.00 37.28 256 THR A O 1
ATOM 2037 N N . ARG A 1 257 ? -5.101 -22.003 -12.957 1.00 44.22 257 ARG A N 1
ATOM 2038 C CA . ARG A 1 257 ? -5.932 -20.780 -12.916 1.00 44.22 257 ARG A CA 1
ATOM 2039 C C . ARG A 1 257 ? -6.311 -20.323 -11.487 1.00 44.22 257 ARG A C 1
ATOM 2041 O O . ARG A 1 257 ? -6.826 -19.224 -11.319 1.00 44.22 257 ARG A O 1
ATOM 2048 N N . ARG A 1 258 ? -6.051 -21.162 -10.480 1.00 39.72 258 ARG A N 1
ATOM 2049 C CA . ARG A 1 258 ? -6.260 -21.023 -9.041 1.00 39.72 258 ARG A CA 1
ATOM 2050 C C . ARG A 1 258 ? -5.342 -20.006 -8.336 1.00 39.72 258 ARG A C 1
ATOM 2052 O O . ARG A 1 258 ? -5.784 -19.456 -7.332 1.00 39.72 258 ARG A O 1
ATOM 2059 N N . SER A 1 259 ? -4.157 -19.670 -8.863 1.00 43.38 259 SER A N 1
ATOM 2060 C CA . SER A 1 259 ? -3.199 -18.764 -8.174 1.00 43.38 259 SER A CA 1
ATOM 2061 C C . SER A 1 259 ? -3.069 -17.362 -8.792 1.00 43.38 259 SER A C 1
ATOM 2063 O O . SER A 1 259 ? -2.113 -16.631 -8.524 1.00 43.38 259 SER A O 1
ATOM 2065 N N . ARG A 1 260 ? -4.021 -16.946 -9.641 1.00 48.91 260 ARG A N 1
ATOM 2066 C CA . ARG A 1 260 ? -4.045 -15.581 -10.192 1.00 48.91 260 ARG A CA 1
ATOM 2067 C C . ARG A 1 260 ? -4.357 -14.552 -9.095 1.00 48.91 260 ARG A C 1
ATOM 2069 O O . ARG A 1 260 ? -5.514 -14.331 -8.752 1.00 48.91 260 ARG A O 1
ATOM 2076 N N . GLY A 1 261 ? -3.305 -13.885 -8.623 1.00 51.59 261 GLY A N 1
ATOM 2077 C CA . GLY A 1 261 ? -3.373 -12.524 -8.089 1.00 51.59 261 GLY A CA 1
ATOM 2078 C C . GLY A 1 261 ? -3.882 -12.382 -6.661 1.00 51.59 261 GLY A C 1
ATOM 2079 O O . GLY A 1 261 ? -4.591 -11.424 -6.399 1.00 51.59 261 GLY A O 1
ATOM 2080 N N . VAL A 1 262 ? -3.579 -13.299 -5.742 1.00 54.03 262 VAL A N 1
ATOM 2081 C CA . VAL A 1 262 ? -3.856 -13.032 -4.316 1.00 54.03 262 VAL A CA 1
ATOM 2082 C C . VAL A 1 262 ? -2.653 -13.386 -3.442 1.00 54.03 262 VAL A C 1
ATOM 2084 O O . VAL A 1 262 ? -2.178 -12.530 -2.699 1.00 54.03 262 VAL A O 1
ATOM 2087 N N . ASP A 1 263 ? -2.061 -14.560 -3.671 1.00 60.28 263 ASP A N 1
ATOM 2088 C CA . ASP A 1 263 ? -0.981 -15.109 -2.835 1.00 60.28 263 ASP A CA 1
ATOM 2089 C C . ASP A 1 263 ? 0.282 -15.382 -3.665 1.00 60.28 263 ASP A C 1
ATOM 2091 O O . ASP A 1 263 ? 0.901 -16.437 -3.574 1.00 60.28 263 ASP A O 1
ATOM 2095 N N . ARG A 1 264 ? 0.628 -14.462 -4.573 1.00 68.75 264 ARG A N 1
ATOM 2096 C CA . ARG A 1 264 ? 1.914 -14.551 -5.268 1.00 68.75 264 ARG A CA 1
ATOM 2097 C C . ARG A 1 264 ? 2.999 -14.112 -4.304 1.00 68.75 264 ARG A C 1
ATOM 2099 O O . ARG A 1 264 ? 3.042 -12.936 -3.938 1.00 68.75 264 ARG A O 1
ATOM 2106 N N . GLU A 1 265 ? 3.842 -15.054 -3.908 1.00 69.56 265 GLU A N 1
ATOM 2107 C CA . GLU A 1 265 ? 5.070 -14.731 -3.200 1.00 69.56 265 GLU A CA 1
ATOM 2108 C C . GLU A 1 265 ? 5.934 -13.848 -4.108 1.00 69.56 265 GLU A C 1
ATOM 2110 O O . GLU A 1 265 ? 6.133 -14.173 -5.290 1.00 69.56 265 GLU A O 1
ATOM 2115 N N . PRO A 1 266 ? 6.371 -12.676 -3.618 1.00 76.88 266 PRO A N 1
ATOM 2116 C CA . PRO A 1 266 ? 7.348 -11.895 -4.346 1.00 76.88 266 PRO A CA 1
ATOM 2117 C C . PRO A 1 266 ? 8.627 -12.715 -4.411 1.00 76.88 266 PRO A C 1
ATOM 2119 O O . PRO A 1 266 ? 8.993 -13.360 -3.435 1.00 76.88 266 PRO A O 1
ATOM 2122 N N . GLY A 1 267 ? 9.327 -12.691 -5.541 1.00 79.25 267 GLY A N 1
ATOM 2123 C CA . GLY A 1 267 ? 10.667 -13.265 -5.494 1.00 79.25 267 GLY A CA 1
ATOM 2124 C C . GLY A 1 267 ? 11.629 -12.325 -4.756 1.00 79.25 267 GLY A C 1
ATOM 2125 O O . GLY A 1 267 ? 12.604 -12.792 -4.186 1.00 79.25 267 GLY A O 1
ATOM 2126 N N . CYS A 1 268 ? 11.364 -11.016 -4.777 1.00 87.50 268 CYS A N 1
ATOM 2127 C CA . CYS A 1 268 ? 12.103 -10.027 -4.006 1.00 87.50 268 CYS A CA 1
ATOM 2128 C C . CYS A 1 268 ? 11.146 -8.979 -3.454 1.00 87.50 268 CYS A C 1
ATOM 2130 O O . CYS A 1 268 ? 10.259 -8.490 -4.164 1.00 87.50 268 CYS A O 1
ATOM 2132 N N . ARG A 1 269 ? 11.348 -8.626 -2.187 1.00 92.75 269 ARG A N 1
ATOM 2133 C CA . ARG A 1 269 ? 10.656 -7.529 -1.528 1.00 92.75 269 ARG A CA 1
ATOM 2134 C C . ARG A 1 269 ? 11.673 -6.503 -1.059 1.00 92.75 269 ARG A C 1
ATOM 2136 O O . ARG A 1 269 ? 12.535 -6.798 -0.240 1.00 92.75 269 ARG A O 1
ATOM 2143 N N . LEU A 1 270 ? 11.490 -5.279 -1.536 1.00 94.12 270 LEU A N 1
ATOM 2144 C CA . LEU A 1 270 ? 12.184 -4.099 -1.047 1.00 94.12 270 LEU A CA 1
ATOM 2145 C C . LEU A 1 270 ? 11.337 -3.448 0.048 1.00 94.12 270 LEU A C 1
ATOM 2147 O O . LEU A 1 270 ? 10.169 -3.127 -0.193 1.00 94.12 270 LEU A O 1
ATOM 2151 N N . ILE A 1 271 ? 11.908 -3.237 1.233 1.00 96.25 271 ILE A N 1
ATOM 2152 C CA . ILE A 1 271 ? 11.214 -2.611 2.371 1.00 96.25 271 ILE A CA 1
ATOM 2153 C C . ILE A 1 271 ? 11.841 -1.253 2.680 1.00 96.25 271 ILE A C 1
ATOM 2155 O O . ILE A 1 271 ? 13.057 -1.143 2.820 1.00 96.25 271 ILE A O 1
ATOM 2159 N N . VAL A 1 272 ? 10.999 -0.225 2.818 1.00 96.06 272 VAL A N 1
ATOM 2160 C CA . VAL A 1 272 ? 11.394 1.102 3.307 1.00 96.06 272 VAL A CA 1
ATOM 2161 C C . VAL A 1 272 ? 10.572 1.464 4.543 1.00 96.06 272 VAL A C 1
ATOM 2163 O O . VAL A 1 272 ? 9.338 1.537 4.484 1.00 96.06 272 VAL A O 1
ATOM 2166 N N . ASP A 1 273 ? 11.252 1.728 5.661 1.00 95.56 273 ASP A N 1
ATOM 2167 C CA . ASP A 1 273 ? 10.634 2.254 6.883 1.00 95.56 273 ASP A CA 1
ATOM 2168 C C . ASP A 1 273 ? 10.329 3.753 6.741 1.00 95.56 273 ASP A C 1
ATOM 2170 O O . ASP A 1 273 ? 11.217 4.602 6.683 1.00 95.56 273 ASP A O 1
ATOM 2174 N N . MET A 1 274 ? 9.042 4.089 6.722 1.00 93.25 274 MET A N 1
ATOM 2175 C CA . MET A 1 274 ? 8.523 5.444 6.528 1.00 93.25 274 MET A CA 1
ATOM 2176 C C . MET A 1 274 ? 8.039 6.085 7.840 1.00 93.25 274 MET A C 1
ATOM 2178 O O . MET A 1 274 ? 7.560 7.227 7.841 1.00 93.25 274 MET A O 1
ATOM 2182 N N . ARG A 1 275 ? 8.165 5.393 8.986 1.00 92.31 275 ARG A N 1
ATOM 2183 C CA . ARG A 1 275 ? 7.642 5.854 10.288 1.00 92.31 275 ARG A CA 1
ATOM 2184 C C . ARG A 1 275 ? 8.201 7.215 10.692 1.00 92.31 275 ARG A C 1
ATOM 2186 O O . ARG A 1 275 ? 7.462 8.046 11.218 1.00 92.31 275 ARG A O 1
ATOM 2193 N N . TYR A 1 276 ? 9.475 7.471 10.409 1.00 89.25 276 TYR A N 1
ATOM 2194 C CA . TYR A 1 276 ? 10.140 8.727 10.763 1.00 89.25 276 TYR A CA 1
ATOM 2195 C C . TYR A 1 276 ? 9.677 9.918 9.915 1.00 89.25 276 TYR A C 1
ATOM 2197 O O . TYR A 1 276 ? 9.508 11.010 10.457 1.00 89.25 276 TYR A O 1
ATOM 2205 N N . GLN A 1 277 ? 9.370 9.710 8.628 1.00 85.75 277 GLN A N 1
ATOM 2206 C CA . GLN A 1 277 ? 8.749 10.751 7.794 1.00 85.75 277 GLN A CA 1
ATOM 2207 C C . GLN A 1 277 ? 7.358 11.114 8.311 1.00 85.75 277 GLN A C 1
ATOM 2209 O O . GLN A 1 277 ? 6.982 12.286 8.366 1.00 85.75 277 GLN A O 1
ATOM 2214 N N . ARG A 1 278 ? 6.589 10.102 8.719 1.00 83.38 278 ARG A N 1
ATOM 2215 C CA . ARG A 1 278 ? 5.249 10.299 9.264 1.00 83.38 278 ARG A CA 1
ATOM 2216 C C . ARG A 1 278 ? 5.265 11.063 10.587 1.00 83.38 278 ARG A C 1
ATOM 2218 O O . ARG A 1 278 ? 4.432 11.946 10.775 1.00 83.38 278 ARG A O 1
ATOM 2225 N N . LEU A 1 279 ? 6.191 10.733 11.490 1.00 81.31 279 LEU A N 1
ATOM 2226 C CA . LEU A 1 279 ? 6.340 11.446 12.761 1.00 81.31 279 LEU A CA 1
ATOM 2227 C C . LEU A 1 279 ? 6.612 12.936 12.533 1.00 81.31 279 LEU A C 1
ATOM 2229 O O . LEU A 1 279 ? 5.954 13.762 13.152 1.00 81.31 279 LEU A O 1
ATOM 2233 N N . GLU A 1 280 ? 7.496 13.290 11.597 1.00 77.75 280 GLU A N 1
ATOM 2234 C CA . GLU A 1 280 ? 7.778 14.698 11.289 1.00 77.75 280 GLU A CA 1
ATOM 2235 C C . GLU A 1 280 ? 6.548 15.436 10.740 1.00 77.75 280 GLU A C 1
ATOM 2237 O O . GLU A 1 280 ? 6.228 16.532 11.199 1.00 77.75 280 GLU A O 1
ATOM 2242 N N . ARG A 1 281 ? 5.809 14.830 9.801 1.00 75.44 281 ARG A N 1
ATOM 2243 C CA . ARG A 1 281 ? 4.579 15.432 9.253 1.00 75.44 281 ARG A CA 1
ATOM 2244 C C . ARG A 1 281 ? 3.508 15.639 10.325 1.00 75.44 281 ARG A C 1
ATOM 2246 O O . ARG A 1 281 ? 2.821 16.659 10.308 1.00 75.44 281 ARG A O 1
ATOM 2253 N N . ALA A 1 282 ? 3.392 14.709 11.273 1.00 71.56 282 ALA A N 1
ATOM 2254 C CA . ALA A 1 282 ? 2.509 14.858 12.425 1.00 71.56 282 ALA A CA 1
ATOM 2255 C C . ALA A 1 282 ? 2.973 15.995 13.356 1.00 71.56 282 ALA A C 1
ATOM 2257 O O . ALA A 1 282 ? 2.144 16.795 13.792 1.00 71.56 282 ALA A O 1
ATOM 2258 N N . SER A 1 283 ? 4.282 16.122 13.597 1.00 66.62 283 SER A N 1
ATOM 2259 C CA . SER A 1 283 ? 4.864 17.203 14.406 1.00 66.62 283 SER A CA 1
ATOM 2260 C C . SER A 1 283 ? 4.719 18.590 13.772 1.00 66.62 283 SER A C 1
ATOM 2262 O O . SER A 1 283 ? 4.612 19.570 14.497 1.00 66.62 283 SER A O 1
ATOM 2264 N N . LEU A 1 284 ? 4.676 18.697 12.439 1.00 64.19 284 LEU A N 1
ATOM 2265 C CA . LEU A 1 284 ? 4.410 19.964 11.738 1.00 64.19 284 LEU A CA 1
ATOM 2266 C C . LEU A 1 284 ? 2.942 20.417 11.852 1.00 64.19 284 LEU A C 1
ATOM 2268 O O . LEU A 1 284 ? 2.653 21.600 11.685 1.00 64.19 284 LEU A O 1
ATOM 2272 N N . GLY A 1 285 ? 2.016 19.483 12.097 1.00 58.84 285 GLY A N 1
ATOM 2273 C CA . GLY A 1 285 ? 0.578 19.750 12.205 1.00 58.84 285 GLY A CA 1
ATOM 2274 C C . GLY A 1 285 ? 0.045 19.868 13.636 1.00 58.84 285 GLY A C 1
ATOM 2275 O O . GLY A 1 285 ? -1.019 20.455 13.827 1.00 58.84 285 GLY A O 1
ATOM 2276 N N . SER A 1 286 ? 0.753 19.327 14.633 1.00 56.78 286 SER A N 1
ATOM 2277 C CA . SER A 1 286 ? 0.412 19.490 16.052 1.00 56.78 286 SER A CA 1
ATOM 2278 C C . SER A 1 286 ? 1.253 20.599 16.678 1.00 56.78 286 SER A C 1
ATOM 2280 O O . SER A 1 286 ? 2.419 20.789 16.341 1.00 56.78 286 SER A O 1
ATOM 2282 N N . THR A 1 287 ? 0.681 21.349 17.618 1.00 51.62 287 THR A N 1
ATOM 2283 C CA . THR A 1 287 ? 1.463 22.289 18.427 1.00 51.62 287 THR A CA 1
ATOM 2284 C C . THR A 1 287 ? 2.606 21.536 19.116 1.00 51.62 287 THR A C 1
ATOM 2286 O O . THR A 1 287 ? 2.373 20.459 19.658 1.00 51.62 287 THR A O 1
ATOM 2289 N N . SER A 1 288 ? 3.811 22.119 19.155 1.00 51.06 288 SER A N 1
ATOM 2290 C CA . SER A 1 288 ? 5.062 21.590 19.751 1.00 51.06 288 SER A CA 1
ATOM 2291 C C . SER A 1 288 ? 4.956 20.958 21.159 1.00 51.06 288 SER A C 1
ATOM 2293 O O . SER A 1 288 ? 5.940 20.417 21.655 1.00 51.06 288 SER A O 1
ATOM 2295 N N . ARG A 1 289 ? 3.801 21.038 21.827 1.00 51.19 289 ARG A N 1
ATOM 2296 C CA . ARG A 1 289 ? 3.525 20.448 23.139 1.00 51.19 289 ARG A CA 1
ATOM 2297 C C . ARG A 1 289 ? 3.414 18.918 23.146 1.00 51.19 289 ARG A C 1
ATOM 2299 O O . ARG A 1 289 ? 3.594 18.353 24.218 1.00 51.19 289 ARG A O 1
ATOM 2306 N N . ASP A 1 290 ? 3.173 18.267 22.006 1.00 66.94 290 ASP A N 1
ATOM 2307 C CA . ASP A 1 290 ? 2.943 16.809 21.958 1.00 66.94 290 ASP A CA 1
ATOM 2308 C C . ASP A 1 290 ? 4.189 15.958 21.654 1.00 66.94 290 ASP A C 1
ATOM 2310 O O . ASP A 1 290 ? 4.149 14.738 21.825 1.00 66.94 290 ASP A O 1
ATOM 2314 N N . ASP A 1 291 ? 5.312 16.548 21.224 1.00 76.44 291 ASP A N 1
ATOM 2315 C CA . ASP A 1 291 ? 6.536 15.766 21.013 1.00 76.44 291 ASP A CA 1
ATOM 2316 C C . ASP A 1 291 ? 7.312 15.625 22.326 1.00 76.44 291 ASP A C 1
ATOM 2318 O O . ASP A 1 291 ? 8.108 16.487 22.709 1.00 76.44 291 ASP A O 1
ATOM 2322 N N . MET A 1 292 ? 7.095 14.495 23.004 1.00 79.12 292 MET A N 1
ATOM 2323 C CA . MET A 1 292 ? 7.780 14.128 24.251 1.00 79.12 292 MET A CA 1
ATOM 2324 C C . MET A 1 292 ? 9.314 14.163 24.141 1.00 79.12 292 MET A C 1
ATOM 2326 O O . MET A 1 292 ? 9.994 14.276 25.160 1.00 79.12 292 MET A O 1
ATOM 2330 N N . TRP A 1 293 ? 9.864 14.097 22.924 1.00 81.56 293 TRP A N 1
ATOM 2331 C CA . TRP A 1 293 ? 11.303 14.089 22.666 1.00 81.56 293 TRP A CA 1
ATOM 2332 C C . TRP A 1 293 ? 11.833 15.400 22.079 1.00 81.56 293 TRP A C 1
ATOM 2334 O O . TRP A 1 293 ? 13.005 15.460 21.718 1.00 81.56 293 TRP A O 1
ATOM 2344 N N . ALA A 1 294 ? 11.031 16.469 22.018 1.00 78.19 294 ALA A N 1
ATOM 2345 C CA . ALA A 1 294 ? 11.445 17.741 21.412 1.00 78.19 294 ALA A CA 1
ATOM 2346 C C . ALA A 1 294 ? 12.728 18.338 22.027 1.00 78.19 294 ALA A C 1
ATOM 2348 O O . ALA A 1 294 ? 13.459 19.071 21.365 1.00 78.19 294 ALA A O 1
ATOM 2349 N N . LYS A 1 295 ? 13.008 18.031 23.301 1.00 85.31 295 LYS A N 1
ATOM 2350 C CA . LYS A 1 295 ? 14.202 18.500 24.026 1.00 85.31 295 LYS A CA 1
ATOM 2351 C C . LYS A 1 295 ? 15.382 17.523 23.973 1.00 85.31 295 LYS A C 1
ATOM 2353 O O . LY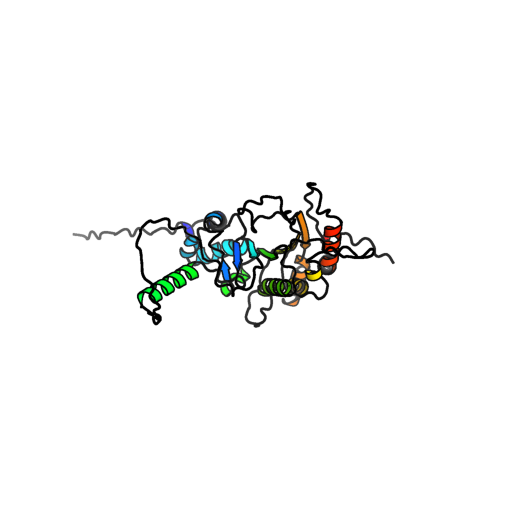S A 1 295 ? 16.485 17.891 24.372 1.00 85.31 295 LYS A O 1
ATOM 2358 N N . ASP A 1 296 ? 15.168 16.299 23.498 1.00 91.06 296 ASP A N 1
ATOM 2359 C CA . ASP A 1 296 ? 16.204 15.275 23.405 1.00 91.06 296 ASP A CA 1
ATOM 2360 C C . ASP A 1 296 ? 16.932 15.392 22.059 1.00 91.06 296 ASP A C 1
ATOM 2362 O O . ASP A 1 296 ? 16.452 14.955 21.010 1.00 91.06 296 ASP A O 1
ATOM 2366 N N . LYS A 1 297 ? 18.119 16.008 22.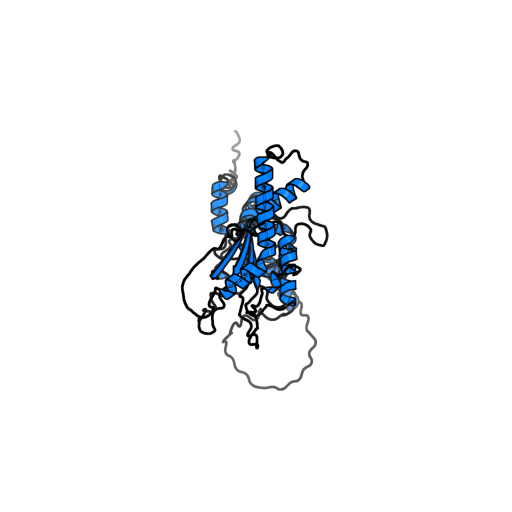095 1.00 90.56 297 LYS A N 1
ATOM 2367 C CA . LYS A 1 297 ? 18.949 16.244 20.906 1.00 90.56 297 LYS A CA 1
ATOM 2368 C C . LYS A 1 297 ? 19.364 14.948 20.210 1.00 90.56 297 LYS A C 1
ATOM 2370 O O . LYS A 1 297 ? 19.443 14.931 18.982 1.00 90.56 297 LYS A O 1
ATOM 2375 N N . LEU A 1 298 ? 19.622 13.878 20.965 1.00 92.12 298 LEU A N 1
ATOM 2376 C CA . LEU A 1 298 ? 20.055 12.600 20.403 1.00 92.12 298 LEU A CA 1
ATOM 2377 C C . LEU A 1 298 ? 18.894 11.929 19.669 1.00 92.12 298 LEU A C 1
ATOM 2379 O O . LEU A 1 298 ? 19.055 11.469 18.536 1.00 92.12 298 LEU A O 1
ATOM 2383 N N . MET A 1 299 ? 17.702 11.953 20.263 1.00 89.00 299 MET A N 1
ATOM 2384 C CA . MET A 1 299 ? 16.493 11.456 19.607 1.00 89.00 299 MET A CA 1
ATOM 2385 C C . MET A 1 299 ? 16.118 12.288 18.381 1.00 89.00 299 MET A C 1
ATOM 2387 O O . MET A 1 299 ? 15.771 11.712 17.348 1.00 89.00 299 MET A O 1
ATOM 2391 N N . ALA A 1 300 ? 16.234 13.615 18.447 1.00 87.25 300 ALA A N 1
ATOM 2392 C CA . ALA A 1 300 ? 16.013 14.488 17.297 1.00 87.25 300 ALA A CA 1
ATOM 2393 C C . ALA A 1 300 ? 16.990 14.176 16.150 1.00 87.25 300 ALA A C 1
ATOM 2395 O O . ALA A 1 300 ? 16.565 14.015 15.004 1.00 87.25 300 ALA A O 1
ATOM 2396 N N . HIS A 1 301 ? 18.281 14.013 16.459 1.00 90.44 301 HIS A N 1
ATOM 2397 C CA . HIS A 1 301 ? 19.300 13.656 15.474 1.00 90.44 301 HIS A CA 1
ATOM 2398 C C . HIS A 1 301 ? 19.024 12.289 14.835 1.00 90.44 301 HIS A C 1
ATOM 2400 O O . HIS A 1 301 ? 18.973 12.185 13.611 1.00 90.44 301 HIS A O 1
ATOM 2406 N N . ARG A 1 302 ? 18.739 11.257 15.641 1.00 91.31 302 ARG A N 1
ATOM 2407 C CA . ARG A 1 302 ? 18.428 9.906 15.145 1.00 91.31 302 ARG A CA 1
ATOM 2408 C C . ARG A 1 302 ? 17.171 9.878 14.274 1.00 91.31 302 ARG A C 1
ATOM 2410 O O . ARG A 1 302 ? 17.147 9.199 13.251 1.00 91.31 302 ARG A O 1
ATOM 2417 N N . ARG A 1 303 ? 16.124 10.619 14.657 1.00 90.06 303 ARG A N 1
ATOM 2418 C CA . ARG A 1 303 ? 14.893 10.750 13.858 1.00 90.06 303 ARG A CA 1
ATOM 2419 C C . ARG A 1 303 ? 15.162 11.412 12.519 1.00 90.06 303 ARG A C 1
ATOM 2421 O O . ARG A 1 303 ? 14.670 10.923 11.506 1.00 90.06 303 ARG A O 1
ATOM 2428 N N . LYS A 1 304 ? 15.949 12.490 12.519 1.00 90.88 304 LYS A N 1
ATOM 2429 C CA . LYS A 1 304 ? 16.370 13.171 11.295 1.00 90.88 304 LYS A CA 1
ATOM 2430 C C . LYS A 1 304 ? 17.160 12.220 10.396 1.00 90.88 304 LYS A C 1
ATOM 2432 O O . LYS A 1 304 ? 16.781 12.051 9.248 1.00 90.88 304 LYS A O 1
ATOM 2437 N N . GLN A 1 305 ? 18.160 11.522 10.934 1.00 93.75 305 GLN A N 1
ATOM 2438 C CA . GLN A 1 305 ? 18.958 10.549 10.183 1.00 93.75 305 GLN A CA 1
ATOM 2439 C C . GLN A 1 305 ? 18.086 9.451 9.559 1.00 93.75 305 GLN A C 1
ATOM 2441 O O . GLN A 1 305 ? 18.174 9.205 8.361 1.00 93.75 305 GLN A O 1
ATOM 2446 N N . LYS A 1 306 ? 17.199 8.817 10.339 1.00 93.44 306 LYS A N 1
ATOM 2447 C CA . LYS A 1 306 ? 16.305 7.761 9.832 1.00 93.44 306 LYS A CA 1
ATOM 2448 C C . LYS A 1 306 ? 15.303 8.281 8.800 1.00 93.44 306 LYS A C 1
ATOM 2450 O O . LYS A 1 306 ? 14.984 7.588 7.836 1.00 93.44 306 LYS A O 1
ATOM 2455 N N . LYS A 1 307 ? 14.828 9.515 8.968 1.00 92.62 307 LYS A N 1
ATOM 2456 C CA . LYS A 1 307 ? 14.015 10.190 7.958 1.00 92.62 307 LYS A CA 1
ATOM 2457 C C . LYS A 1 307 ? 14.807 10.382 6.666 1.00 92.62 307 LYS A C 1
ATOM 2459 O O . LYS A 1 307 ? 14.323 9.982 5.612 1.00 92.62 307 LYS A O 1
ATOM 2464 N N . ASP A 1 308 ? 16.000 10.952 6.743 1.00 93.31 308 ASP A N 1
ATOM 2465 C CA . ASP A 1 308 ? 16.829 11.236 5.573 1.00 93.31 308 ASP A CA 1
ATOM 2466 C C . ASP A 1 308 ? 17.197 9.929 4.842 1.00 93.31 308 ASP A C 1
ATOM 2468 O O . ASP A 1 308 ? 17.059 9.863 3.622 1.00 93.31 308 ASP A O 1
ATOM 2472 N N . GLN A 1 309 ? 17.494 8.852 5.584 1.00 94.00 309 GLN A N 1
ATOM 2473 C CA . GLN A 1 309 ? 17.659 7.489 5.051 1.00 94.00 309 GLN A CA 1
ATOM 2474 C C . GLN A 1 309 ? 16.422 7.020 4.276 1.00 94.00 309 GLN A C 1
ATOM 2476 O O . GLN A 1 309 ? 16.530 6.609 3.127 1.00 94.00 309 GLN A O 1
ATOM 2481 N N . SER A 1 310 ? 15.226 7.127 4.862 1.00 94.06 310 SER A N 1
ATOM 2482 C CA . SER A 1 310 ? 13.995 6.708 4.178 1.00 94.06 310 SER A CA 1
ATOM 2483 C C . SER A 1 310 ? 13.685 7.549 2.930 1.00 94.06 310 SER A C 1
ATOM 2485 O O . SER A 1 310 ? 13.170 7.028 1.943 1.00 94.06 310 SER A O 1
ATOM 2487 N N . ILE A 1 311 ? 14.010 8.848 2.936 1.00 93.81 311 ILE A N 1
ATOM 2488 C CA . ILE A 1 311 ? 13.850 9.724 1.766 1.00 93.81 311 ILE A CA 1
ATOM 2489 C C . ILE A 1 311 ? 14.828 9.306 0.664 1.00 93.81 311 ILE A C 1
ATOM 2491 O O . ILE A 1 311 ? 14.423 9.202 -0.496 1.00 93.81 311 ILE A O 1
ATOM 2495 N N . ALA A 1 312 ? 16.088 9.046 1.022 1.00 95.25 312 ALA A N 1
ATOM 2496 C CA . ALA A 1 312 ? 17.107 8.558 0.099 1.00 95.25 312 ALA A CA 1
ATOM 2497 C C . ALA A 1 312 ? 16.702 7.209 -0.513 1.00 95.25 312 ALA A C 1
ATOM 2499 O O . ALA A 1 312 ? 16.669 7.098 -1.736 1.00 95.25 312 ALA A O 1
ATOM 2500 N N . ALA A 1 313 ? 16.264 6.251 0.310 1.00 94.88 313 ALA A N 1
ATOM 2501 C CA . ALA A 1 313 ? 15.782 4.943 -0.132 1.00 94.88 313 ALA A CA 1
ATOM 2502 C C . ALA A 1 313 ? 14.623 5.063 -1.135 1.00 94.88 313 ALA A C 1
ATOM 2504 O O . ALA A 1 313 ? 14.667 4.464 -2.207 1.00 94.88 313 ALA A O 1
ATOM 2505 N N . VAL A 1 314 ? 13.615 5.904 -0.851 1.00 95.56 314 VAL A N 1
ATOM 2506 C CA . VAL A 1 314 ? 12.512 6.160 -1.797 1.00 95.56 314 VAL A CA 1
ATOM 2507 C C . VAL A 1 314 ? 13.019 6.781 -3.105 1.00 95.56 314 VAL A C 1
ATOM 2509 O O . VAL A 1 314 ? 12.528 6.435 -4.176 1.00 95.56 314 VAL A O 1
ATOM 2512 N N . ASN A 1 315 ? 13.987 7.697 -3.049 1.00 95.19 315 ASN A N 1
ATOM 2513 C CA . ASN A 1 315 ? 14.553 8.333 -4.245 1.00 95.19 315 ASN A CA 1
ATOM 2514 C C . ASN A 1 315 ? 15.425 7.382 -5.080 1.00 95.19 315 ASN A C 1
ATOM 2516 O O . ASN A 1 315 ? 15.543 7.587 -6.286 1.00 95.19 315 ASN A O 1
ATOM 2520 N N . GLN A 1 316 ? 16.008 6.359 -4.456 1.00 95.88 316 GLN A N 1
ATOM 2521 C CA . GLN A 1 316 ? 16.859 5.362 -5.106 1.00 95.88 316 GLN A CA 1
ATOM 2522 C C . GLN A 1 316 ? 16.090 4.127 -5.598 1.00 95.88 316 GLN A C 1
ATOM 2524 O O . GLN A 1 316 ? 16.692 3.273 -6.243 1.00 95.88 316 GLN A O 1
ATOM 2529 N N . LEU A 1 317 ? 14.766 4.046 -5.390 1.00 95.75 317 LEU A N 1
ATOM 2530 C CA . LEU A 1 317 ? 13.961 2.874 -5.762 1.00 95.75 317 LEU A CA 1
ATOM 2531 C C . LEU A 1 317 ? 14.171 2.415 -7.210 1.00 95.75 317 LEU A C 1
ATOM 2533 O O . LEU A 1 317 ? 14.336 1.223 -7.430 1.00 95.75 317 LEU A O 1
ATOM 2537 N N . ALA A 1 318 ? 14.200 3.319 -8.197 1.00 95.06 318 ALA A N 1
ATOM 2538 C CA . ALA A 1 318 ? 14.446 2.927 -9.591 1.00 95.06 318 ALA A CA 1
ATOM 2539 C C . ALA A 1 318 ? 15.804 2.243 -9.786 1.00 95.06 318 ALA A C 1
ATOM 2541 O O . ALA A 1 318 ? 15.887 1.237 -10.491 1.00 95.06 318 ALA A O 1
ATOM 2542 N N . LEU A 1 319 ? 16.852 2.774 -9.151 1.00 94.31 319 LEU A N 1
ATOM 2543 C CA . LEU A 1 319 ? 18.195 2.210 -9.222 1.00 94.31 319 LEU A CA 1
ATOM 2544 C C . LEU A 1 319 ? 18.231 0.834 -8.551 1.00 94.31 319 LEU A C 1
ATOM 2546 O O . LEU A 1 319 ? 18.691 -0.119 -9.172 1.00 94.31 319 LEU A O 1
ATOM 2550 N N . THR A 1 320 ? 17.684 0.713 -7.339 1.00 94.12 320 THR A N 1
ATOM 2551 C CA . THR A 1 320 ? 17.627 -0.554 -6.595 1.00 94.12 320 THR A CA 1
ATOM 2552 C C . THR A 1 320 ? 16.812 -1.608 -7.342 1.00 94.12 320 THR A C 1
ATOM 2554 O O . THR A 1 320 ? 17.248 -2.747 -7.463 1.00 94.12 320 THR A O 1
ATOM 2557 N N . VAL A 1 321 ? 15.657 -1.238 -7.908 1.00 93.12 321 VAL A N 1
ATOM 2558 C CA . VAL A 1 321 ? 14.839 -2.147 -8.727 1.00 93.12 321 VAL A CA 1
ATOM 2559 C C . VAL A 1 321 ? 15.618 -2.603 -9.960 1.00 93.12 321 VAL A C 1
ATOM 2561 O O . VAL A 1 321 ? 15.620 -3.795 -10.253 1.00 93.12 321 VAL A O 1
ATOM 2564 N N . ARG A 1 322 ? 16.313 -1.697 -10.661 1.00 92.12 322 ARG A N 1
ATOM 2565 C CA . ARG A 1 322 ? 17.131 -2.037 -11.837 1.00 92.12 322 ARG A CA 1
ATOM 2566 C C . ARG A 1 322 ? 18.290 -2.970 -11.480 1.00 92.12 322 ARG A C 1
ATOM 2568 O O . ARG A 1 322 ? 18.442 -3.994 -12.135 1.00 92.12 322 ARG A O 1
ATOM 2575 N N . GLN A 1 323 ? 19.058 -2.644 -10.439 1.00 90.50 323 GLN A N 1
ATOM 2576 C CA . GLN A 1 323 ? 20.165 -3.470 -9.939 1.00 90.50 323 GLN A CA 1
ATOM 2577 C C . GLN A 1 323 ? 19.682 -4.861 -9.530 1.00 90.50 323 GLN A C 1
ATOM 2579 O O . GLN A 1 323 ? 20.301 -5.865 -9.868 1.00 90.50 323 GLN A O 1
ATOM 2584 N N . HIS A 1 324 ? 18.542 -4.933 -8.846 1.00 88.94 324 HIS A N 1
ATOM 2585 C CA . HIS A 1 324 ? 17.971 -6.215 -8.474 1.00 88.94 324 HIS A CA 1
ATOM 2586 C C . HIS A 1 324 ? 17.514 -7.004 -9.703 1.00 88.94 324 HIS A C 1
ATOM 2588 O O . HIS A 1 324 ? 17.716 -8.211 -9.765 1.00 88.94 324 HIS A O 1
ATOM 2594 N N . CYS A 1 325 ? 16.919 -6.344 -10.700 1.00 87.81 325 CYS A N 1
ATOM 2595 C CA . CYS A 1 325 ? 16.533 -7.000 -11.948 1.00 87.81 325 CYS A CA 1
ATOM 2596 C C . CYS A 1 325 ? 17.742 -7.510 -12.743 1.00 87.81 325 CYS A C 1
ATOM 2598 O O . CYS A 1 325 ? 17.617 -8.553 -13.369 1.00 87.81 325 CYS A O 1
ATOM 2600 N N . SER A 1 326 ? 18.893 -6.826 -12.716 1.00 85.94 326 SER A N 1
ATOM 2601 C CA . SER A 1 326 ? 20.103 -7.284 -13.414 1.00 85.94 326 SER A CA 1
ATOM 2602 C C . SER A 1 326 ? 20.830 -8.417 -12.693 1.00 85.94 326 SER A C 1
ATOM 2604 O O . SER A 1 326 ? 21.401 -9.286 -13.345 1.00 85.94 326 SER A O 1
ATOM 2606 N N . GLN A 1 327 ? 20.800 -8.433 -11.359 1.00 83.50 327 GLN A N 1
ATOM 2607 C CA . GLN A 1 327 ? 21.331 -9.543 -10.559 1.00 83.50 327 GLN A CA 1
ATOM 2608 C C . GLN A 1 327 ? 20.426 -10.776 -10.619 1.00 83.50 327 GLN A C 1
ATOM 2610 O O . GLN A 1 327 ? 20.900 -11.908 -10.527 1.00 83.50 327 GLN A O 1
ATOM 2615 N N . TRP A 1 328 ? 19.122 -10.569 -10.793 1.00 74.62 328 TRP A N 1
ATOM 2616 C CA . TRP A 1 328 ? 18.185 -11.646 -11.054 1.00 74.62 328 TRP A CA 1
ATOM 2617 C C . TRP A 1 328 ? 18.330 -12.175 -12.477 1.00 74.62 328 TRP A C 1
ATOM 2619 O O . TRP A 1 328 ? 17.775 -11.636 -13.434 1.00 74.62 328 TRP A O 1
ATOM 2629 N N . THR A 1 329 ? 19.005 -13.312 -12.612 1.00 59.41 329 THR A N 1
ATOM 2630 C CA . THR A 1 329 ? 18.885 -14.136 -13.811 1.00 59.41 329 THR A CA 1
ATOM 2631 C C . THR A 1 329 ? 17.443 -14.637 -13.911 1.00 59.41 329 THR A C 1
ATOM 2633 O O . THR A 1 329 ? 16.981 -15.467 -13.132 1.00 59.41 329 THR A O 1
ATOM 2636 N N . PHE A 1 330 ? 16.693 -14.122 -14.886 1.00 60.31 330 PHE A N 1
ATOM 2637 C CA . PHE A 1 330 ? 15.315 -14.553 -15.160 1.00 60.31 330 PHE A CA 1
ATOM 2638 C C . PHE A 1 330 ? 15.218 -16.011 -15.657 1.00 60.31 330 PHE A C 1
ATOM 2640 O O . PHE A 1 330 ? 14.104 -16.507 -15.835 1.00 60.31 330 PHE A O 1
ATOM 2647 N N . ASP A 1 331 ? 16.362 -16.679 -15.851 1.00 49.00 331 ASP A N 1
ATOM 2648 C CA . ASP A 1 331 ? 16.484 -17.929 -16.600 1.00 49.00 331 ASP A CA 1
ATOM 2649 C C . ASP A 1 331 ? 16.839 -19.173 -15.775 1.00 49.00 331 ASP A C 1
ATOM 2651 O O . ASP A 1 331 ? 16.696 -20.269 -16.307 1.00 49.00 331 ASP A O 1
ATOM 2655 N N . ASP A 1 332 ? 17.201 -19.075 -14.491 1.00 41.75 332 ASP A N 1
ATOM 2656 C CA . ASP A 1 332 ? 17.537 -20.273 -13.709 1.00 41.75 332 ASP A CA 1
ATOM 2657 C C . ASP A 1 332 ? 16.617 -20.472 -12.507 1.00 41.75 332 ASP A C 1
ATOM 2659 O O . ASP A 1 332 ? 16.416 -19.585 -11.677 1.00 41.75 332 ASP A O 1
ATOM 2663 N N . GLY A 1 333 ? 16.066 -21.683 -12.399 1.00 44.81 333 GLY A N 1
ATOM 2664 C CA . GLY A 1 333 ? 15.192 -22.159 -11.322 1.00 44.81 333 GLY A CA 1
ATOM 2665 C C . GLY A 1 333 ? 15.867 -22.272 -9.947 1.00 44.81 333 GLY A C 1
ATOM 2666 O O . GLY A 1 333 ? 15.553 -23.186 -9.188 1.00 44.81 333 GLY A O 1
ATOM 2667 N N . GLY A 1 334 ? 16.792 -21.367 -9.625 1.00 40.56 334 GLY A N 1
ATOM 2668 C CA . GLY A 1 3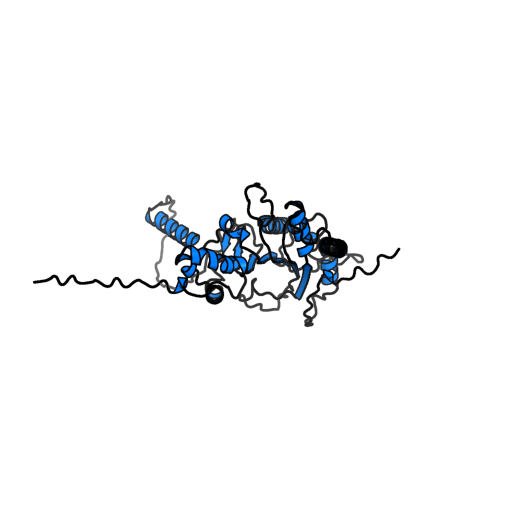34 ? 17.480 -21.258 -8.346 1.00 40.56 334 GLY A CA 1
ATOM 2669 C C . GLY A 1 334 ? 16.591 -20.626 -7.275 1.00 40.56 334 GLY A C 1
ATOM 2670 O O . GLY A 1 334 ? 16.108 -19.493 -7.394 1.00 40.56 334 GLY A O 1
ATOM 2671 N N . PHE A 1 335 ? 16.354 -21.389 -6.213 1.00 39.84 335 PHE A N 1
ATOM 2672 C CA . PHE A 1 335 ? 15.607 -20.979 -5.032 1.00 39.84 335 PHE A CA 1
ATOM 2673 C C . PHE A 1 335 ? 16.505 -20.132 -4.124 1.00 39.84 335 PHE A C 1
ATOM 2675 O O . PHE A 1 335 ? 17.408 -20.649 -3.476 1.00 39.84 335 PHE A O 1
ATOM 2682 N N . GLY A 1 336 ? 16.243 -18.829 -4.088 1.00 42.78 336 GLY A N 1
ATOM 2683 C CA . GLY A 1 336 ? 16.799 -17.901 -3.111 1.00 42.78 336 GLY A CA 1
ATOM 2684 C C . GLY A 1 336 ? 15.720 -16.885 -2.769 1.00 42.78 336 GLY A C 1
ATOM 2685 O O . GLY A 1 336 ? 15.348 -16.074 -3.614 1.00 42.78 336 GLY A O 1
ATOM 2686 N N . GLU A 1 337 ? 15.161 -17.010 -1.572 1.00 48.28 337 GLU A N 1
ATOM 2687 C CA . GLU A 1 337 ? 14.214 -16.070 -0.980 1.00 48.28 337 GLU A CA 1
ATOM 2688 C C . GLU A 1 337 ? 15.055 -14.996 -0.276 1.00 48.28 337 GLU A C 1
ATOM 2690 O O . GLU A 1 337 ? 15.820 -15.311 0.635 1.00 48.28 337 GLU A O 1
ATOM 2695 N N . SER A 1 338 ? 15.004 -13.749 -0.745 1.00 48.84 338 SER A N 1
ATOM 2696 C CA . SER A 1 338 ? 15.734 -12.644 -0.119 1.00 48.84 338 SER A CA 1
ATOM 2697 C C . SER A 1 338 ? 14.795 -11.466 0.105 1.00 48.84 338 SER A C 1
ATOM 2699 O O . SER A 1 338 ? 14.456 -10.735 -0.830 1.00 48.84 338 SER A O 1
ATOM 2701 N N . ASP A 1 339 ? 14.381 -11.283 1.355 1.00 48.47 339 ASP A N 1
ATOM 2702 C CA . ASP A 1 339 ? 13.855 -10.004 1.816 1.00 48.47 339 ASP A CA 1
ATOM 2703 C C . ASP A 1 339 ? 15.045 -9.044 1.950 1.00 48.47 339 ASP A C 1
ATOM 2705 O O . ASP A 1 339 ? 15.982 -9.311 2.704 1.00 48.47 339 ASP A O 1
ATOM 2709 N N . LEU A 1 340 ? 15.036 -7.946 1.192 1.00 55.94 340 LEU A N 1
ATOM 2710 C CA . LEU A 1 340 ? 16.081 -6.926 1.252 1.00 55.94 340 LEU A CA 1
ATOM 2711 C C . LEU A 1 340 ? 15.498 -5.665 1.881 1.00 55.94 340 LEU A C 1
ATOM 2713 O O . LEU A 1 340 ? 14.646 -4.978 1.301 1.00 55.94 340 LEU A O 1
ATOM 2717 N N . GLU A 1 341 ? 15.962 -5.343 3.085 1.00 53.81 341 GLU A N 1
ATOM 2718 C CA . GLU A 1 341 ? 15.680 -4.041 3.668 1.00 53.81 341 GLU A CA 1
ATOM 2719 C C . GLU A 1 341 ? 16.505 -2.992 2.915 1.00 53.81 341 GLU A C 1
ATOM 2721 O O . GLU A 1 341 ? 17.731 -2.982 2.968 1.00 53.81 341 GLU A O 1
ATOM 2726 N N . VAL A 1 342 ? 15.842 -2.083 2.194 1.00 58.06 342 VAL A N 1
ATOM 2727 C CA . VAL A 1 342 ? 16.540 -0.996 1.482 1.00 58.06 342 VAL A CA 1
ATOM 2728 C C . VAL A 1 342 ? 17.181 -0.037 2.493 1.00 58.06 342 VAL A C 1
ATOM 2730 O O . VAL A 1 342 ? 18.132 0.660 2.162 1.00 58.06 342 VAL A O 1
ATOM 2733 N N . SER A 1 343 ? 16.698 -0.035 3.743 1.00 49.41 343 SER A N 1
ATOM 2734 C CA . SER A 1 343 ? 17.311 0.666 4.879 1.00 49.41 343 SER A CA 1
ATOM 2735 C C . SER A 1 343 ? 18.720 0.177 5.227 1.00 49.41 343 SER A C 1
ATOM 2737 O O . SER A 1 343 ? 19.469 0.948 5.826 1.00 49.41 343 SER A O 1
ATOM 2739 N N . ASP A 1 344 ? 19.031 -1.083 4.903 1.00 42.91 344 ASP A N 1
ATOM 2740 C CA . ASP A 1 344 ? 20.284 -1.768 5.248 1.00 42.91 344 ASP A CA 1
ATOM 2741 C C . ASP A 1 344 ? 21.263 -1.811 4.071 1.00 42.91 344 ASP A C 1
ATOM 2743 O O . ASP A 1 344 ? 22.389 -2.288 4.216 1.00 42.91 344 ASP A O 1
ATOM 2747 N N . LEU A 1 345 ? 20.873 -1.263 2.913 1.00 45.59 345 LEU A N 1
ATOM 2748 C CA . LEU A 1 345 ? 21.847 -0.827 1.924 1.00 45.59 345 LEU A CA 1
ATOM 2749 C C . LEU A 1 345 ? 22.596 0.346 2.550 1.00 45.59 345 LEU A C 1
ATOM 2751 O O . LEU A 1 345 ? 22.188 1.505 2.439 1.00 45.59 345 LEU A O 1
ATOM 2755 N N . GLU A 1 346 ? 23.673 0.020 3.264 1.00 35.81 346 GLU A N 1
ATOM 2756 C CA . GLU A 1 346 ? 24.724 0.968 3.570 1.00 35.81 346 GLU A CA 1
ATOM 2757 C C . GLU A 1 346 ? 25.006 1.715 2.271 1.00 35.81 346 GLU A C 1
ATOM 2759 O O . GLU A 1 346 ? 25.440 1.138 1.272 1.00 35.81 346 GLU A O 1
ATOM 2764 N N . VAL A 1 347 ? 24.692 3.009 2.270 1.00 36.94 347 VAL A N 1
ATOM 2765 C CA . VAL A 1 347 ? 25.284 3.947 1.330 1.00 36.94 347 VAL A CA 1
ATOM 2766 C C . VAL A 1 347 ? 26.762 3.914 1.683 1.00 36.94 347 VAL A C 1
ATOM 2768 O O . VAL A 1 347 ? 27.210 4.665 2.545 1.00 36.94 347 VAL A O 1
ATOM 2771 N N . SER A 1 348 ? 27.479 2.939 1.123 1.00 31.88 348 SER A N 1
ATOM 2772 C CA . SER A 1 348 ? 28.923 2.864 1.204 1.00 31.88 348 SER A CA 1
ATOM 2773 C C . SER A 1 348 ? 29.434 4.209 0.717 1.00 31.88 348 SER A C 1
ATOM 2775 O O . SER A 1 348 ? 29.041 4.655 -0.363 1.00 31.88 348 SER A O 1
ATOM 2777 N N . ASP A 1 349 ? 30.205 4.859 1.582 1.00 36.62 349 ASP A N 1
ATOM 2778 C CA . ASP A 1 349 ? 30.961 6.084 1.363 1.00 36.62 349 ASP A CA 1
ATOM 2779 C C . ASP A 1 349 ? 30.973 6.577 -0.090 1.00 36.62 349 ASP A C 1
ATOM 2781 O O . ASP A 1 349 ? 31.731 6.094 -0.933 1.00 36.62 349 ASP A O 1
ATOM 2785 N N . LEU A 1 350 ? 30.202 7.631 -0.362 1.00 31.27 350 LEU A N 1
ATOM 2786 C CA . LEU A 1 350 ? 30.719 8.654 -1.261 1.00 31.27 350 LEU A CA 1
ATOM 2787 C C . LEU A 1 350 ? 31.686 9.482 -0.420 1.00 31.27 350 LEU A C 1
ATOM 2789 O O . LEU A 1 350 ? 31.283 10.417 0.271 1.00 31.27 350 LEU A O 1
ATOM 2793 N N . GLY A 1 351 ? 32.930 9.004 -0.408 1.00 30.39 351 GLY A N 1
ATOM 2794 C CA . GLY A 1 351 ? 34.056 9.630 0.257 1.00 30.39 351 GLY A CA 1
ATOM 2795 C C . GLY A 1 351 ? 34.354 11.027 -0.284 1.00 30.39 351 GLY A C 1
ATOM 2796 O O . GLY A 1 351 ? 34.197 11.280 -1.477 1.00 30.39 351 GLY A O 1
ATOM 2797 N N . GLU A 1 352 ? 34.808 11.843 0.672 1.00 32.12 352 GLU A N 1
ATOM 2798 C CA . GLU A 1 352 ? 35.508 13.142 0.609 1.00 32.12 352 GLU A CA 1
ATOM 2799 C C . GLU A 1 352 ? 34.842 14.334 -0.098 1.00 32.12 352 GLU A C 1
ATOM 2801 O O . GLU A 1 352 ? 34.720 14.367 -1.342 1.00 32.12 352 GLU A O 1
#

Secondary structure (DSSP, 8-state):
---------------TTTSS-HHHHHHHHHHHH--SS-EEEETTTTEE--TTTTTT----GGGGGS-HHHHHHHHHHHHHTSEEEEEE-S-TT---S---------------------------HHHHHHHHHHHHHHHTT---HHHHGGG--EEEEEE-TT--SHHHHHHHHHHHHTTSSS-TTS---S----SEEEEEE---EE---STT---EETTGGGSSTT-HHHHHHHHS--SEEEEEE-----TTS---GGGSSSS---SEEEEEE-HHHHHHHHHHHS-TTS-TTTT-HHHHHHHHHHHHHHHHHHHHHHHHHHHHHHHS-TT------EEEEGGGS-------

pLDDT: mean 73.61, std 21.39, range [30.39, 97.62]

Radius of gyration: 26.85 Å; chains: 1; bounding box: 94×52×91 Å